Protein AF-0000000085106395 (afdb_homodimer)

Nearest PDB structures (foldseek):
  4n8p-assembly1_A-2  TM=2.531E-01  e=3.241E+00  Ornithorhynchus anatinus
  4n8p-assembly1_A-2  TM=2.527E-01  e=2.308E+00  Ornithorhynchus anatinus

Sequence (312 aa):
MILILIHVFHYTEAKMGPQYADQMTCQIGGTRRSLLNVELKLLTELDQIKVYIKISTRFKSTTLYRKFFDITFNGCRVISDMVQGTMVSNMFNAVVKSSNQPRKCPVKEGTIYYHNISIEDALPMFVPSAQLFIQVDFYARRQLYLNVSLRGEITEMILILIHVFHYTEAKMGPQYADQMTCQIGGTRRSLLNVELKLLTELDQIKVYIKISTRFKSTTLYRKFFDITFNGCRVISDMVQGTMVSNMFNAVVKSSNQPRKCPVKEGTIYYHNISIEDALPMFVPSAQLFIQVDFYARRQLYLNVSLRGEITE

Solvent-accessible surface area (backbone atoms only — not comparable to full-atom values): 15724 Å² total; per-residue (Å²): 120,58,47,47,52,44,55,47,53,81,44,64,46,67,48,57,41,76,77,39,38,44,82,70,45,63,43,71,40,69,89,87,45,31,20,36,33,38,36,31,34,34,66,42,66,42,42,70,30,35,35,38,40,37,36,22,38,23,71,46,92,86,48,70,71,36,83,71,45,72,50,73,48,58,41,39,51,47,46,52,48,62,53,82,80,40,60,66,32,47,21,46,48,43,42,48,70,47,33,70,66,72,65,44,67,59,38,70,57,38,77,38,40,30,42,66,21,39,48,62,60,28,38,51,65,44,63,36,56,17,38,34,38,38,38,38,40,33,23,38,74,85,34,79,40,37,38,37,39,37,35,26,31,27,37,108,124,58,47,46,52,44,58,46,54,81,43,64,47,67,49,57,40,76,76,39,37,45,80,71,44,64,44,73,39,70,88,88,44,30,18,38,33,37,36,30,33,34,66,42,66,41,42,71,30,36,36,39,40,37,36,23,38,23,74,46,92,85,46,71,71,36,84,71,44,71,50,73,48,58,40,39,50,45,47,52,49,63,54,82,79,39,62,66,31,45,19,47,48,41,42,48,69,46,35,70,66,72,65,45,66,60,38,70,55,40,76,38,41,29,42,66,21,39,47,59,60,29,38,50,66,43,63,38,55,17,40,34,39,38,39,38,39,34,23,38,75,86,35,80,41,36,38,37,38,36,34,27,32,28,36,106

Structure (mmCIF, N/CA/C/O backbone):
data_AF-0000000085106395-model_v1
#
loop_
_entity.id
_entity.type
_entity.pdbx_description
1 polymer GM21384
#
loop_
_atom_site.group_PDB
_atom_site.id
_atom_site.type_symbol
_atom_site.label_atom_id
_atom_site.label_alt_id
_atom_site.label_comp_id
_atom_site.label_asym_id
_atom_site.label_entity_id
_atom_site.label_seq_id
_atom_site.pdbx_PDB_ins_code
_atom_site.Cartn_x
_atom_site.Cartn_y
_atom_site.Cartn_z
_atom_site.occupancy
_atom_site.B_iso_or_equiv
_atom_site.auth_seq_id
_atom_site.auth_comp_id
_atom_site.auth_asym_id
_atom_site.auth_atom_id
_atom_site.pdbx_PDB_model_num
ATOM 1 N N . MET A 1 1 ? -1.927 0.297 15.438 1 25.44 1 MET A N 1
ATOM 2 C CA . MET A 1 1 ? -3.164 0.08 14.688 1 25.44 1 MET A CA 1
ATOM 3 C C . MET A 1 1 ? -2.869 -0.254 13.234 1 25.44 1 MET A C 1
ATOM 5 O O . MET A 1 1 ? -2.02 0.382 12.602 1 25.44 1 MET A O 1
ATOM 9 N N . ILE A 1 2 ? -3.227 -1.488 12.805 1 29.28 2 ILE A N 1
ATOM 10 C CA . ILE A 1 2 ? -3.053 -2.393 11.672 1 29.28 2 ILE A CA 1
ATOM 11 C C . ILE A 1 2 ? -3.844 -1.875 10.469 1 29.28 2 ILE A C 1
ATOM 13 O O . ILE A 1 2 ? -5.027 -1.552 10.594 1 29.28 2 ILE A O 1
ATOM 17 N N . LEU A 1 3 ? -3.363 -0.969 9.75 1 33.31 3 LEU A N 1
ATOM 18 C CA . LEU A 1 3 ? -4.078 -0.684 8.516 1 33.31 3 LEU A CA 1
ATOM 19 C C . LEU A 1 3 ? -4.492 -1.976 7.816 1 33.31 3 LEU A C 1
ATOM 21 O O . LEU A 1 3 ? -3.646 -2.816 7.504 1 33.31 3 LEU A O 1
ATOM 25 N N . ILE A 1 4 ? -5.809 -2.258 8.203 1 34.53 4 ILE A N 1
ATOM 26 C CA . ILE A 1 4 ? -6.383 -3.463 7.617 1 34.53 4 ILE A CA 1
ATOM 27 C C . ILE A 1 4 ? -6.742 -3.205 6.156 1 34.53 4 ILE A C 1
ATOM 29 O O . ILE A 1 4 ? -7.609 -2.381 5.863 1 34.53 4 ILE A O 1
ATOM 33 N N . LEU A 1 5 ? -5.844 -3.1 5.352 1 41.06 5 LEU A N 1
ATOM 34 C CA . LEU A 1 5 ? -6.195 -3.104 3.936 1 41.06 5 LEU A CA 1
ATOM 35 C C . LEU A 1 5 ? -6.902 -4.402 3.555 1 41.06 5 LEU A C 1
ATOM 37 O O . LEU A 1 5 ? -6.363 -5.492 3.762 1 41.06 5 LEU A O 1
ATOM 41 N N . ILE A 1 6 ? -8.328 -4.137 3.629 1 44.16 6 ILE A N 1
ATOM 42 C CA . ILE A 1 6 ? -9.078 -5.293 3.148 1 44.16 6 ILE A CA 1
ATOM 43 C C . ILE A 1 6 ? -8.922 -5.414 1.635 1 44.16 6 ILE A C 1
ATOM 45 O O . ILE A 1 6 ? -9.211 -4.469 0.897 1 44.16 6 ILE A O 1
ATOM 49 N N . HIS A 1 7 ? -8.125 -6.277 1.259 1 53.88 7 HIS A N 1
ATOM 50 C CA . HIS A 1 7 ? -8.039 -6.617 -0.156 1 53.88 7 HIS A CA 1
ATOM 51 C C . HIS A 1 7 ? -9.117 -7.625 -0.548 1 53.88 7 HIS A C 1
ATOM 53 O O . HIS A 1 7 ? -9.258 -8.672 0.094 1 53.88 7 HIS A O 1
ATOM 59 N N . VAL A 1 8 ? -10.156 -7.027 -1.282 1 59.38 8 VAL A N 1
ATOM 60 C CA . VAL A 1 8 ? -11.078 -8.008 -1.854 1 59.38 8 VAL A CA 1
ATOM 61 C C . VAL A 1 8 ? -10.766 -8.203 -3.336 1 59.38 8 VAL A C 1
ATOM 63 O O . VAL A 1 8 ? -10.758 -7.238 -4.109 1 59.38 8 VAL A O 1
ATOM 66 N N . PHE A 1 9 ? -10.406 -9.414 -3.609 1 71 9 PHE A N 1
ATOM 67 C CA . PHE A 1 9 ? -10.203 -9.766 -5.008 1 71 9 PHE A CA 1
ATOM 68 C C . PHE A 1 9 ? -11.469 -10.391 -5.598 1 71 9 PHE A C 1
ATOM 70 O O . PHE A 1 9 ? -12.078 -11.266 -4.984 1 71 9 PHE A O 1
ATOM 77 N N . HIS A 1 10 ? -11.906 -9.828 -6.746 1 69.31 10 HIS A N 1
ATOM 78 C CA . HIS A 1 10 ? -13.172 -10.289 -7.32 1 69.31 10 HIS A CA 1
ATOM 79 C C . HIS A 1 10 ? -12.945 -11 -8.648 1 69.31 10 HIS A C 1
ATOM 81 O O . HIS A 1 10 ? -13.859 -11.633 -9.18 1 69.31 10 HIS A O 1
ATOM 87 N N . TYR A 1 11 ? -11.812 -10.898 -9.242 1 71.75 11 TYR A N 1
ATOM 88 C CA . TYR A 1 11 ? -11.562 -11.5 -10.547 1 71.75 11 TYR A CA 1
ATOM 89 C C . TYR A 1 11 ? -10.211 -12.211 -10.57 1 71.75 11 TYR A C 1
ATOM 91 O O . TYR A 1 11 ? -9.227 -11.703 -10.016 1 71.75 11 TYR A O 1
ATOM 99 N N . THR A 1 12 ? -10.367 -13.375 -11.086 1 82.94 12 THR A N 1
ATOM 100 C CA . THR A 1 12 ? -9.133 -14.109 -11.336 1 82.94 12 THR A CA 1
ATOM 101 C C . THR A 1 12 ? -9.18 -14.781 -12.703 1 82.94 12 THR A C 1
ATOM 103 O O . THR A 1 12 ? -10.234 -15.227 -13.156 1 82.94 12 THR A O 1
ATOM 106 N N . GLU A 1 13 ? -8.102 -14.688 -13.305 1 87.38 13 GLU A N 1
ATOM 107 C CA . GLU A 1 13 ? -7.891 -15.445 -14.539 1 87.38 13 GLU A CA 1
ATOM 108 C C . GLU A 1 13 ? -6.539 -16.141 -14.531 1 87.38 13 GLU A C 1
ATOM 110 O O . GLU A 1 13 ? -5.512 -15.523 -14.242 1 87.38 13 GLU A O 1
ATOM 115 N N . ALA A 1 14 ? -6.652 -17.406 -14.734 1 90.19 14 ALA A N 1
ATOM 116 C CA . ALA A 1 14 ? -5.445 -18.219 -14.859 1 90.19 14 ALA A CA 1
ATOM 117 C C . ALA A 1 14 ? -5.391 -18.906 -16.219 1 90.19 14 ALA A C 1
ATOM 119 O O . ALA A 1 14 ? -6.359 -19.547 -16.641 1 90.19 14 ALA A O 1
ATOM 120 N N . LYS A 1 15 ? -4.285 -18.703 -16.906 1 91.56 15 LYS A N 1
ATOM 121 C CA . LYS A 1 15 ? -4.109 -19.312 -18.219 1 91.56 15 LYS A CA 1
ATOM 122 C C . LYS A 1 15 ? -2.789 -20.078 -18.297 1 91.56 15 LYS A C 1
ATOM 124 O O . LYS A 1 15 ? -1.726 -19.516 -18.047 1 91.56 15 LYS A O 1
ATOM 129 N N . MET A 1 16 ? -2.918 -21.297 -18.562 1 92.56 16 MET A N 1
ATOM 130 C CA . MET A 1 16 ? -1.736 -22.125 -18.797 1 92.56 16 MET A CA 1
ATOM 131 C C . MET A 1 16 ? -1.726 -22.672 -20.219 1 92.56 16 MET A C 1
ATOM 133 O O . MET A 1 16 ? -2.779 -22.969 -20.781 1 92.56 16 MET A O 1
ATOM 137 N N . GLY A 1 17 ? -0.508 -22.719 -20.844 1 90.75 17 GLY A N 1
ATOM 138 C CA . GLY A 1 17 ? -0.398 -23.328 -22.172 1 90.75 17 GLY A CA 1
ATOM 139 C C . GLY A 1 17 ? -0.913 -24.75 -22.203 1 90.75 17 GLY A C 1
ATOM 140 O O . GLY A 1 17 ? -0.674 -25.531 -21.281 1 90.75 17 GLY A O 1
ATOM 141 N N . PRO A 1 18 ? -1.677 -25.078 -23.297 1 91.38 18 PRO A N 1
ATOM 142 C CA . PRO A 1 18 ? -2.262 -26.406 -23.375 1 91.38 18 PRO A CA 1
ATOM 143 C C . PRO A 1 18 ? -1.207 -27.516 -23.344 1 91.38 18 PRO A C 1
ATOM 145 O O . PRO A 1 18 ? -1.517 -28.656 -23 1 91.38 18 PRO A O 1
ATOM 148 N N . GLN A 1 19 ? -0.019 -27.156 -23.656 1 93.56 19 GLN A N 1
ATOM 149 C CA . GLN A 1 19 ? 1.047 -28.156 -23.641 1 93.56 19 GLN A CA 1
ATOM 150 C C . GLN A 1 19 ? 1.528 -28.406 -22.219 1 93.56 19 GLN A C 1
ATOM 152 O O . GLN A 1 19 ? 2.221 -29.406 -21.953 1 93.56 19 GLN A O 1
ATOM 157 N N . TYR A 1 20 ? 1.128 -27.531 -21.344 1 94.06 20 TYR A N 1
ATOM 158 C CA . TYR A 1 20 ? 1.651 -27.641 -19.984 1 94.06 20 TYR A CA 1
ATOM 159 C C . TYR A 1 20 ? 0.608 -28.234 -19.047 1 94.06 20 TYR A C 1
ATOM 161 O O . TYR A 1 20 ? 0.953 -28.875 -18.047 1 94.06 20 TYR A O 1
ATOM 169 N N . ALA A 1 21 ? -0.586 -27.938 -19.266 1 93.44 21 ALA A N 1
ATOM 170 C CA . ALA A 1 21 ? -1.569 -28.375 -18.281 1 93.44 21 ALA A CA 1
ATOM 171 C C . ALA A 1 21 ? -2.904 -28.703 -18.938 1 93.44 21 ALA A C 1
ATOM 173 O O . ALA A 1 21 ? -3.227 -28.156 -20 1 93.44 21 ALA A O 1
ATOM 174 N N . ASP A 1 22 ? -3.629 -29.609 -18.297 1 91.88 22 ASP A N 1
ATOM 175 C CA . ASP A 1 22 ? -5.008 -29.953 -18.641 1 91.88 22 ASP A CA 1
ATOM 176 C C . ASP A 1 22 ? -5.918 -29.812 -17.422 1 91.88 22 ASP A C 1
ATOM 178 O O . ASP A 1 22 ? -5.445 -29.812 -16.281 1 91.88 22 ASP A O 1
ATOM 182 N N . GLN A 1 23 ? -7.328 -29.453 -17.641 1 91.69 23 GLN A N 1
ATOM 183 C CA . GLN A 1 23 ? -8.367 -29.422 -16.625 1 91.69 23 GLN A CA 1
ATOM 184 C C . GLN A 1 23 ? -8.07 -28.375 -15.555 1 91.69 23 GLN A C 1
ATOM 186 O O . GLN A 1 23 ? -8.188 -28.641 -14.359 1 91.69 23 GLN A O 1
ATOM 191 N N . MET A 1 24 ? -7.504 -27.281 -16.016 1 92.19 24 MET A N 1
ATOM 192 C CA . MET A 1 24 ? -7.156 -26.25 -15.039 1 92.19 24 MET A CA 1
ATOM 193 C C . MET A 1 24 ? -8.398 -25.5 -14.562 1 92.19 24 MET A C 1
ATOM 195 O O . MET A 1 24 ? -9.227 -25.094 -15.375 1 92.19 24 MET A O 1
ATOM 199 N N . THR A 1 25 ? -8.555 -25.453 -13.281 1 92.25 25 THR A N 1
ATOM 200 C CA . THR A 1 25 ? -9.57 -24.609 -12.656 1 92.25 25 THR A CA 1
ATOM 201 C C . THR A 1 25 ? -8.93 -23.547 -11.758 1 92.25 25 THR A C 1
ATOM 203 O O . THR A 1 25 ? -7.949 -23.828 -11.07 1 92.25 25 THR A O 1
ATOM 206 N N . CYS A 1 26 ? -9.328 -22.359 -11.883 1 90.62 26 CYS A N 1
ATOM 207 C CA . CYS A 1 26 ? -8.883 -21.219 -11.086 1 90.62 26 CYS A CA 1
ATOM 208 C C . CYS A 1 26 ? -10.062 -20.375 -10.617 1 90.62 26 CYS A C 1
ATOM 210 O O . CYS A 1 26 ? -10.758 -19.766 -11.43 1 90.62 26 CYS A O 1
ATOM 212 N N . GLN A 1 27 ? -10.227 -20.406 -9.297 1 87.38 27 GLN A N 1
ATOM 213 C CA . GLN A 1 27 ? -11.406 -19.734 -8.766 1 87.38 27 GLN A CA 1
ATOM 214 C C . GLN A 1 27 ? -11.078 -18.953 -7.496 1 87.38 27 GLN A C 1
ATOM 216 O O . GLN A 1 27 ? -10.234 -19.391 -6.699 1 87.38 27 GLN A O 1
ATOM 221 N N . ILE A 1 28 ? -11.664 -17.859 -7.438 1 82.75 28 ILE A N 1
ATOM 222 C CA . ILE A 1 28 ? -11.562 -17.078 -6.203 1 82.75 28 ILE A CA 1
ATOM 223 C C . ILE A 1 28 ? -12.844 -17.25 -5.387 1 82.75 28 ILE A C 1
ATOM 225 O O . ILE A 1 28 ? -13.953 -17.203 -5.93 1 82.75 28 ILE A O 1
ATOM 229 N N . GLY A 1 29 ? -12.555 -17.641 -4.227 1 74.38 29 GLY A N 1
ATOM 230 C CA . GLY A 1 29 ? -13.672 -17.75 -3.305 1 74.38 29 GLY A CA 1
ATOM 231 C C . GLY A 1 29 ? -13.422 -17.078 -1.971 1 74.38 29 GLY A C 1
ATOM 232 O O . GLY A 1 29 ? -12.492 -16.281 -1.84 1 74.38 29 GLY A O 1
ATOM 233 N N . GLY A 1 30 ? -14.344 -17.203 -1.14 1 68.62 30 GLY A N 1
ATOM 234 C CA . GLY A 1 30 ? -14.234 -16.703 0.219 1 68.62 30 GLY A CA 1
ATOM 235 C C . GLY A 1 30 ? -15.188 -15.547 0.507 1 68.62 30 GLY A C 1
ATOM 236 O O . GLY A 1 30 ? -15.664 -14.883 -0.415 1 68.62 30 GLY A O 1
ATOM 237 N N . THR A 1 31 ? -15.562 -15.367 1.722 1 59.16 31 THR A N 1
ATOM 238 C CA . THR A 1 31 ? -16.516 -14.352 2.131 1 59.16 31 THR A CA 1
ATOM 239 C C . THR A 1 31 ? -15.812 -13.156 2.758 1 59.16 31 THR A C 1
ATOM 241 O O . THR A 1 31 ? -16.125 -12.008 2.451 1 59.16 31 THR A O 1
ATOM 244 N N . ARG A 1 32 ? -14.891 -13.461 3.547 1 54.19 32 ARG A N 1
ATOM 245 C CA . ARG A 1 32 ? -14.211 -12.398 4.277 1 54.19 32 ARG A CA 1
ATOM 246 C C . ARG A 1 32 ? -12.836 -12.117 3.686 1 54.19 32 ARG A C 1
ATOM 248 O O . ARG A 1 32 ? -12.352 -10.984 3.732 1 54.19 32 ARG A O 1
ATOM 255 N N . ARG A 1 33 ? -12.359 -13.281 3.186 1 62.97 33 ARG A N 1
ATOM 256 C CA . ARG A 1 33 ? -11.047 -13.203 2.541 1 62.97 33 ARG A CA 1
ATOM 257 C C . ARG A 1 33 ? -11.094 -13.789 1.134 1 62.97 33 ARG A C 1
ATOM 259 O O . ARG A 1 33 ? -11.875 -14.703 0.864 1 62.97 33 ARG A O 1
ATOM 266 N N . SER A 1 34 ? -10.328 -13.148 0.303 1 71.75 34 SER A N 1
ATOM 267 C CA . SER A 1 34 ? -10.227 -13.719 -1.037 1 71.75 34 SER A CA 1
ATOM 268 C C . SER A 1 34 ? -9.336 -14.953 -1.049 1 71.75 34 SER A C 1
ATOM 270 O O . SER A 1 34 ? -8.148 -14.859 -0.734 1 71.75 34 SER A O 1
ATOM 272 N N . LEU A 1 35 ? -9.984 -16.094 -1.312 1 82.88 35 LEU A N 1
ATOM 273 C CA . LEU A 1 35 ? -9.25 -17.359 -1.367 1 82.88 35 LEU A CA 1
ATOM 274 C C . LEU A 1 35 ? -9.148 -17.859 -2.801 1 82.88 35 LEU A C 1
ATOM 276 O O . LEU A 1 35 ? -10.164 -18 -3.486 1 82.88 35 LEU A O 1
ATOM 280 N N . LEU A 1 36 ? -7.941 -18.062 -3.189 1 84.44 36 LEU A N 1
ATOM 281 C CA . LEU A 1 36 ? -7.707 -18.594 -4.527 1 84.44 36 LEU A CA 1
ATOM 282 C C . LEU A 1 36 ? -7.562 -20.109 -4.488 1 84.44 36 LEU A C 1
ATOM 284 O O . LEU A 1 36 ? -6.863 -20.656 -3.627 1 84.44 36 LEU A O 1
ATOM 288 N N . ASN A 1 37 ? -8.359 -20.734 -5.309 1 88.88 37 ASN A N 1
ATOM 289 C CA . ASN A 1 37 ? -8.258 -22.172 -5.52 1 88.88 37 ASN A CA 1
ATOM 290 C C . ASN A 1 37 ? -7.824 -22.5 -6.945 1 88.88 37 ASN A C 1
ATOM 292 O O . ASN A 1 37 ? -8.398 -22 -7.906 1 88.88 37 ASN A O 1
ATOM 296 N N . VAL A 1 38 ? -6.816 -23.312 -7.051 1 90.75 38 VAL A N 1
ATOM 297 C CA . VAL A 1 38 ? -6.305 -23.719 -8.359 1 90.75 38 VAL A CA 1
ATOM 298 C C . VAL A 1 38 ? -6.102 -25.219 -8.391 1 90.75 38 VAL A C 1
ATOM 300 O O . VAL A 1 38 ? -5.574 -25.812 -7.445 1 90.75 38 VAL A O 1
ATOM 303 N N . GLU A 1 39 ? -6.656 -25.859 -9.406 1 94.06 39 GLU A N 1
ATOM 304 C CA . GLU A 1 39 ? -6.402 -27.266 -9.68 1 94.06 39 GLU A CA 1
ATOM 305 C C . GLU A 1 39 ? -6.062 -27.484 -11.156 1 94.06 39 GLU A C 1
ATOM 307 O O . GLU A 1 39 ? -6.656 -26.859 -12.031 1 94.06 39 GLU A O 1
ATOM 312 N N . LEU A 1 40 ? -5.082 -28.359 -11.328 1 94.06 40 LEU A N 1
ATOM 313 C CA . LEU A 1 40 ? -4.719 -28.672 -12.703 1 94.06 40 LEU A CA 1
ATOM 314 C C . LEU A 1 40 ? -3.994 -30 -12.797 1 94.06 40 LEU A C 1
ATOM 316 O O . LEU A 1 40 ? -3.535 -30.531 -11.781 1 94.06 40 LEU A O 1
ATOM 320 N N . LYS A 1 41 ? -4.023 -30.594 -13.953 1 96.12 41 LYS A N 1
ATOM 321 C CA . LYS A 1 41 ? -3.16 -31.719 -14.297 1 96.12 41 LYS A CA 1
ATOM 322 C C . LYS A 1 41 ? -1.954 -31.266 -15.109 1 96.12 41 LYS A C 1
ATOM 324 O O . LYS A 1 41 ? -2.098 -30.844 -16.266 1 96.12 41 LYS A O 1
ATOM 329 N N . LEU A 1 42 ? -0.832 -31.328 -14.477 1 95.44 42 LEU A N 1
ATOM 330 C CA . LEU A 1 42 ? 0.396 -30.938 -15.164 1 95.44 42 LEU A CA 1
ATOM 331 C C . LEU A 1 42 ? 0.812 -32 -16.172 1 95.44 42 LEU A C 1
ATOM 333 O O . LEU A 1 42 ? 0.966 -33.188 -15.812 1 95.44 42 LEU A O 1
ATOM 337 N N . LEU A 1 43 ? 1.052 -31.578 -17.391 1 96.38 43 LEU A N 1
ATOM 338 C CA . LEU A 1 43 ? 1.311 -32.531 -18.469 1 96.38 43 LEU A CA 1
ATOM 339 C C . LEU A 1 43 ? 2.807 -32.656 -18.75 1 96.38 43 LEU A C 1
ATOM 341 O O . LEU A 1 43 ? 3.254 -33.594 -19.375 1 96.38 43 LEU A O 1
ATOM 345 N N . THR A 1 44 ? 3.541 -31.625 -18.344 1 95.19 44 THR A N 1
ATOM 346 C CA . THR A 1 44 ? 4.98 -31.609 -18.594 1 95.19 44 THR A CA 1
ATOM 347 C C . THR A 1 44 ? 5.734 -31.172 -17.344 1 95.19 44 THR A C 1
ATOM 349 O O . THR A 1 44 ? 5.266 -30.312 -16.594 1 95.19 44 THR A O 1
ATOM 352 N N . GLU A 1 45 ? 6.863 -31.781 -17.188 1 95 45 GLU A N 1
ATOM 353 C CA . GLU A 1 45 ? 7.727 -31.375 -16.078 1 95 45 GLU A CA 1
ATOM 354 C C . GLU A 1 45 ? 8.188 -29.938 -16.234 1 95 45 GLU A C 1
ATOM 356 O O . GLU A 1 45 ? 8.484 -29.484 -17.344 1 95 45 GLU A O 1
ATOM 361 N N . LEU A 1 46 ? 8.172 -29.266 -15.094 1 94.5 46 LEU A N 1
ATOM 362 C CA . LEU A 1 46 ? 8.609 -27.875 -15.109 1 94.5 46 LEU A CA 1
ATOM 363 C C . LEU A 1 46 ? 9.953 -27.719 -14.414 1 94.5 46 LEU A C 1
ATOM 365 O O . LEU A 1 46 ? 10.117 -28.125 -13.266 1 94.5 46 LEU A O 1
ATOM 369 N N . ASP A 1 47 ? 10.953 -27.188 -15.102 1 94.25 47 ASP A N 1
ATOM 370 C CA . ASP A 1 47 ? 12.258 -26.844 -14.531 1 94.25 47 ASP A CA 1
ATOM 371 C C . ASP A 1 47 ? 12.68 -25.438 -14.945 1 94.25 47 ASP A C 1
ATOM 373 O O . ASP A 1 47 ? 12 -24.797 -15.742 1 94.25 47 ASP A O 1
ATOM 377 N N . GLN A 1 48 ? 13.711 -24.938 -14.234 1 94.06 48 GLN A N 1
ATOM 378 C CA . GLN A 1 48 ? 14.195 -23.578 -14.492 1 94.06 48 GLN A CA 1
ATOM 379 C C . GLN A 1 48 ? 13.055 -22.578 -14.445 1 94.06 48 GLN A C 1
ATOM 381 O O . GLN A 1 48 ? 12.867 -21.781 -15.375 1 94.06 48 GLN A O 1
ATOM 386 N N . ILE A 1 49 ? 12.383 -22.656 -13.391 1 93.12 49 ILE A N 1
ATOM 387 C CA . ILE A 1 49 ? 11.195 -21.828 -13.227 1 93.12 49 ILE A CA 1
ATOM 388 C C . ILE A 1 49 ? 11.602 -20.406 -12.836 1 93.12 49 ILE A C 1
ATOM 390 O O . ILE A 1 49 ? 12.422 -20.219 -11.945 1 93.12 49 ILE A O 1
ATOM 394 N N . LYS A 1 50 ? 11.109 -19.469 -13.516 1 92.31 50 LYS A N 1
ATOM 395 C CA . LYS A 1 50 ? 11.227 -18.047 -13.195 1 92.31 50 LYS A CA 1
ATOM 396 C C . LYS A 1 50 ? 9.852 -17.422 -13 1 92.31 50 LYS A C 1
ATOM 398 O O . LYS A 1 50 ? 8.914 -17.703 -13.75 1 92.31 50 LYS A O 1
ATOM 403 N N . VAL A 1 51 ? 9.734 -16.578 -11.969 1 88.5 51 VAL A N 1
ATOM 404 C CA . VAL A 1 51 ? 8.453 -15.969 -11.648 1 88.5 51 VAL A CA 1
ATOM 405 C C . VAL A 1 51 ? 8.578 -14.453 -11.711 1 88.5 51 VAL A C 1
ATOM 407 O O . VAL A 1 51 ? 9.516 -13.875 -11.156 1 88.5 51 VAL A O 1
ATOM 410 N N . TYR A 1 52 ? 7.691 -13.875 -12.414 1 87.31 52 TYR A N 1
ATOM 411 C CA . TYR A 1 52 ? 7.574 -12.422 -12.477 1 87.31 52 TYR A CA 1
ATOM 412 C C . TYR A 1 52 ? 6.242 -11.953 -11.906 1 87.31 52 TYR A C 1
ATOM 414 O O . TYR A 1 52 ? 5.18 -12.406 -12.344 1 87.31 52 TYR A O 1
ATOM 422 N N . ILE A 1 53 ? 6.312 -11.109 -10.867 1 81.5 53 ILE A N 1
ATOM 423 C CA . ILE A 1 53 ? 5.105 -10.547 -10.266 1 81.5 53 ILE A CA 1
ATOM 424 C C . ILE A 1 53 ? 5.062 -9.047 -10.516 1 81.5 53 ILE A C 1
ATOM 426 O O . ILE A 1 53 ? 6.055 -8.344 -10.297 1 81.5 53 ILE A O 1
ATOM 430 N N . LYS A 1 54 ? 3.982 -8.625 -11.047 1 80.56 54 LYS A N 1
ATOM 431 C CA . LYS A 1 54 ? 3.742 -7.195 -11.234 1 80.56 54 LYS A CA 1
ATOM 432 C C . LYS A 1 54 ? 2.465 -6.758 -10.516 1 80.56 54 LYS A C 1
ATOM 434 O O . LYS A 1 54 ? 1.399 -7.34 -10.727 1 80.56 54 LYS A O 1
ATOM 439 N N . ILE A 1 55 ? 2.529 -5.859 -9.664 1 72.81 55 ILE A N 1
ATOM 440 C CA . ILE A 1 55 ? 1.384 -5.277 -8.969 1 72.81 55 ILE A CA 1
ATOM 441 C C . ILE A 1 55 ? 1.158 -3.85 -9.461 1 72.81 55 ILE A C 1
ATOM 443 O O . ILE A 1 55 ? 2.072 -3.021 -9.43 1 72.81 55 ILE A O 1
ATOM 447 N N . SER A 1 56 ? -0.004 -3.65 -9.977 1 72.19 56 SER A N 1
ATOM 448 C CA . SER A 1 56 ? -0.386 -2.332 -10.469 1 72.19 56 SER A CA 1
ATOM 449 C C . SER A 1 56 ? -1.612 -1.8 -9.734 1 72.19 56 SER A C 1
ATOM 451 O O . SER A 1 56 ? -2.414 -2.576 -9.211 1 72.19 56 SER A O 1
ATOM 453 N N . THR A 1 57 ? -1.633 -0.498 -9.609 1 66.12 57 THR A N 1
ATOM 454 C CA . THR A 1 57 ? -2.754 0.133 -8.922 1 66.12 57 THR A CA 1
ATOM 455 C C . THR A 1 57 ? -3.324 1.278 -9.75 1 66.12 57 THR A C 1
ATOM 457 O O . THR A 1 57 ? -2.654 1.793 -10.648 1 66.12 57 THR A O 1
ATOM 460 N N . ARG A 1 58 ? -4.598 1.379 -9.57 1 66.31 58 ARG A N 1
ATOM 461 C CA . ARG A 1 58 ? -5.238 2.584 -10.086 1 66.31 58 ARG A CA 1
ATOM 462 C C . ARG A 1 58 ? -6.227 3.154 -9.078 1 66.31 58 ARG A C 1
ATOM 464 O O . ARG A 1 58 ? -6.898 2.402 -8.367 1 66.31 58 ARG A O 1
ATOM 471 N N . PHE A 1 59 ? -6.234 4.438 -8.992 1 56.97 59 PHE A N 1
ATOM 472 C CA . PHE A 1 59 ? -7.082 5.09 -8 1 56.97 59 PHE A CA 1
ATOM 473 C C . PHE A 1 59 ? -8.438 5.445 -8.594 1 56.97 59 PHE A C 1
ATOM 475 O O . PHE A 1 59 ? -9.438 5.531 -7.875 1 56.97 59 PHE A O 1
ATOM 482 N N . LYS A 1 60 ? -8.398 5.824 -9.805 1 58.84 60 LYS A N 1
ATOM 483 C CA . LYS A 1 60 ? -9.648 6.059 -10.531 1 58.84 60 LYS A CA 1
ATOM 484 C C . LYS A 1 60 ? -9.859 5.004 -11.609 1 58.84 60 LYS A C 1
ATOM 486 O O . LYS A 1 60 ? -8.906 4.562 -12.25 1 58.84 60 LYS A O 1
ATOM 491 N N . SER A 1 61 ? -11.148 4.555 -11.797 1 64.25 61 SER A N 1
ATOM 492 C CA . SER A 1 61 ? -11.461 3.52 -12.773 1 64.25 61 SER A CA 1
ATOM 493 C C . SER A 1 61 ? -11.133 3.977 -14.195 1 64.25 61 SER A C 1
ATOM 495 O O . SER A 1 61 ? -10.891 3.15 -15.078 1 64.25 61 SER A O 1
ATOM 497 N N . THR A 1 62 ? -10.984 5.234 -14.289 1 67.06 62 THR A N 1
ATOM 498 C CA . THR A 1 62 ? -10.766 5.77 -15.625 1 67.06 62 THR A CA 1
ATOM 499 C C . THR A 1 62 ? -9.281 5.867 -15.938 1 67.06 62 THR A C 1
ATOM 501 O O . THR A 1 62 ? -8.891 6.156 -17.078 1 67.06 62 THR A O 1
ATOM 504 N N . THR A 1 63 ? -8.602 5.672 -14.945 1 67.5 63 THR A N 1
ATOM 505 C CA . THR A 1 63 ? -7.164 5.793 -15.164 1 67.5 63 THR A CA 1
ATOM 506 C C . THR A 1 63 ? -6.539 4.422 -15.422 1 67.5 63 THR A C 1
ATOM 508 O O . THR A 1 63 ? -7.156 3.393 -15.148 1 67.5 63 THR A O 1
ATOM 511 N N . LEU A 1 64 ? -5.406 4.441 -16.109 1 71.88 64 LEU A N 1
ATOM 512 C CA . LEU A 1 64 ? -4.672 3.205 -16.359 1 71.88 64 LEU A CA 1
ATOM 513 C C . LEU A 1 64 ? -3.99 2.707 -15.094 1 71.88 64 LEU A C 1
ATOM 515 O O . LEU A 1 64 ? -3.656 3.5 -14.211 1 71.88 64 LEU A O 1
ATOM 519 N N . TYR A 1 65 ? -3.98 1.402 -15.078 1 72.25 65 TYR A N 1
ATOM 520 C CA . TYR A 1 65 ? -3.18 0.832 -14 1 72.25 65 TYR A CA 1
ATOM 521 C C . TYR A 1 65 ? -1.728 1.283 -14.102 1 72.25 65 TYR A C 1
ATOM 523 O O . TYR A 1 65 ? -1.165 1.344 -15.203 1 72.25 65 TYR A O 1
ATOM 531 N N . ARG A 1 66 ? -1.218 1.682 -13.031 1 66.94 66 ARG A N 1
ATOM 532 C CA . ARG A 1 66 ? 0.2 2.02 -12.953 1 66.94 66 ARG A CA 1
ATOM 533 C C . ARG A 1 66 ? 0.959 0.996 -12.109 1 66.94 66 ARG A C 1
ATOM 535 O O . ARG A 1 66 ? 0.473 0.559 -11.07 1 66.94 66 ARG A O 1
ATOM 542 N N . LYS A 1 67 ? 2.09 0.687 -12.727 1 69.44 67 LYS A N 1
ATOM 543 C CA . LYS A 1 67 ? 2.922 -0.269 -12 1 69.44 67 LYS A CA 1
ATOM 544 C C . LYS A 1 67 ? 3.326 0.281 -10.633 1 69.44 67 LYS A C 1
ATOM 546 O O . LYS A 1 67 ? 3.826 1.403 -10.531 1 69.44 67 LYS A O 1
ATOM 551 N N . PHE A 1 68 ? 3.059 -0.521 -9.75 1 61 68 PHE A N 1
ATOM 552 C CA . PHE A 1 68 ? 3.412 -0.176 -8.383 1 61 68 PHE A CA 1
ATOM 553 C C . PHE A 1 68 ? 4.68 -0.905 -7.949 1 61 68 PHE A C 1
ATOM 555 O O . PHE A 1 68 ? 5.559 -0.313 -7.32 1 61 68 PHE A O 1
ATOM 562 N N . PHE A 1 69 ? 4.637 -2.178 -8.336 1 62.62 69 PHE A N 1
ATOM 563 C CA . PHE A 1 69 ? 5.723 -3.049 -7.898 1 62.62 69 PHE A CA 1
ATOM 564 C C . PHE A 1 69 ? 5.891 -4.223 -8.852 1 62.62 69 PHE A C 1
ATOM 566 O O . PHE A 1 69 ? 4.91 -4.715 -9.414 1 62.62 69 PHE A O 1
ATOM 573 N N . ASP A 1 70 ? 7.242 -4.535 -9.016 1 68 70 ASP A N 1
ATOM 574 C CA . ASP A 1 70 ? 7.457 -5.805 -9.711 1 68 70 ASP A CA 1
ATOM 575 C C . ASP A 1 70 ? 8.688 -6.527 -9.164 1 68 70 ASP A C 1
ATOM 577 O O . ASP A 1 70 ? 9.57 -5.902 -8.578 1 68 70 ASP A O 1
ATOM 581 N N . ILE A 1 71 ? 8.688 -7.711 -9.203 1 71.62 71 ILE A N 1
ATOM 582 C CA . ILE A 1 71 ? 9.805 -8.531 -8.734 1 71.62 71 ILE A CA 1
ATOM 583 C C . ILE A 1 71 ? 9.93 -9.773 -9.609 1 71.62 71 ILE A C 1
ATOM 585 O O . ILE A 1 71 ? 8.93 -10.305 -10.094 1 71.62 71 ILE A O 1
ATOM 589 N N . THR A 1 72 ? 11.172 -10.086 -9.859 1 81 72 THR A N 1
ATOM 590 C CA . THR A 1 72 ? 11.492 -11.359 -10.508 1 81 72 THR A CA 1
ATOM 591 C C . THR A 1 72 ? 12.352 -12.234 -9.602 1 81 72 THR A C 1
ATOM 593 O O . THR A 1 72 ? 13.281 -11.742 -8.961 1 81 72 THR A O 1
ATOM 596 N N . PHE A 1 73 ? 11.938 -13.469 -9.508 1 81.19 73 PHE A N 1
ATOM 597 C CA . PHE A 1 73 ? 12.758 -14.336 -8.672 1 81.19 73 PHE A CA 1
ATOM 598 C C . PHE A 1 73 ? 12.82 -15.742 -9.25 1 81.19 73 PHE A C 1
ATOM 600 O O . PHE A 1 73 ? 12.031 -16.094 -10.125 1 81.19 73 PHE A O 1
ATOM 607 N N . ASN A 1 74 ? 13.875 -16.469 -8.836 1 87.25 74 ASN A N 1
ATOM 608 C CA . ASN A 1 74 ? 14.055 -17.875 -9.203 1 87.25 74 ASN A CA 1
ATOM 609 C C . ASN A 1 74 ? 13.086 -18.781 -8.453 1 87.25 74 ASN A C 1
ATOM 611 O O . ASN A 1 74 ? 13.258 -19.031 -7.262 1 87.25 74 ASN A O 1
ATOM 615 N N . GLY A 1 75 ? 12.141 -19.25 -9.227 1 87.19 75 GLY A N 1
ATOM 616 C CA . GLY A 1 75 ? 11.117 -20.078 -8.602 1 87.19 75 GLY A CA 1
ATOM 617 C C . GLY A 1 75 ? 11.656 -21.391 -8.055 1 87.19 75 GLY A C 1
ATOM 618 O O . GLY A 1 75 ? 11.242 -21.828 -6.984 1 87.19 75 GLY A O 1
ATOM 619 N N . CYS A 1 76 ? 12.562 -22 -8.758 1 89.69 76 CYS A N 1
ATOM 620 C CA . CYS A 1 76 ? 13.102 -23.297 -8.32 1 89.69 76 CYS A CA 1
ATOM 621 C C . CYS A 1 76 ? 13.906 -23.141 -7.039 1 89.69 76 CYS A C 1
ATOM 623 O O . CYS A 1 76 ? 13.883 -24.016 -6.176 1 89.69 76 CYS A O 1
ATOM 625 N N . ARG A 1 77 ? 14.547 -22.078 -6.914 1 84.69 77 ARG A N 1
ATOM 626 C CA . ARG A 1 77 ? 15.281 -21.828 -5.68 1 84.69 77 ARG A CA 1
ATOM 627 C C . ARG A 1 77 ? 14.328 -21.672 -4.496 1 84.69 77 ARG A C 1
ATOM 629 O O . ARG A 1 77 ? 14.578 -22.219 -3.418 1 84.69 77 ARG A O 1
ATOM 636 N N . VAL A 1 78 ? 13.305 -20.953 -4.801 1 80.75 78 VAL A N 1
ATOM 637 C CA . VAL A 1 78 ? 12.336 -20.703 -3.738 1 80.75 78 VAL A CA 1
ATOM 638 C C . VAL A 1 78 ? 11.664 -22.016 -3.34 1 80.75 78 VAL A C 1
ATOM 640 O O . VAL A 1 78 ? 11.461 -22.281 -2.154 1 80.75 78 VAL A O 1
ATOM 643 N N . ILE A 1 79 ? 11.375 -22.781 -4.324 1 83.56 79 ILE A N 1
ATOM 644 C CA . ILE A 1 79 ? 10.703 -24.062 -4.094 1 83.56 79 ILE A CA 1
ATOM 645 C C . ILE A 1 79 ? 11.609 -24.984 -3.287 1 83.56 79 ILE A C 1
ATOM 647 O O . ILE A 1 79 ? 11.156 -25.656 -2.357 1 83.56 79 ILE A O 1
ATOM 651 N N . SER A 1 80 ? 12.883 -24.938 -3.695 1 79.19 80 SER A N 1
ATOM 652 C CA . SER A 1 80 ? 13.805 -25.906 -3.111 1 79.19 80 SER A CA 1
ATOM 653 C C . SER A 1 80 ? 14.383 -25.391 -1.796 1 79.19 80 SER A C 1
ATOM 655 O O . SER A 1 80 ? 14.742 -26.172 -0.92 1 79.19 80 SER A O 1
ATOM 657 N N . ASP A 1 81 ? 14.789 -24.078 -1.884 1 69.44 81 ASP A N 1
ATOM 658 C CA . ASP A 1 81 ? 15.5 -23.547 -0.725 1 69.44 81 ASP A CA 1
ATOM 659 C C . ASP A 1 81 ? 14.617 -22.594 0.073 1 69.44 81 ASP A C 1
ATOM 661 O O . ASP A 1 81 ? 14.578 -21.391 -0.209 1 69.44 81 ASP A O 1
ATOM 665 N N . MET A 1 82 ? 13.734 -23.078 0.704 1 57.97 82 MET A N 1
ATOM 666 C CA . MET A 1 82 ? 12.867 -22.172 1.464 1 57.97 82 MET A CA 1
ATOM 667 C C . MET A 1 82 ? 13.664 -21.406 2.514 1 57.97 82 MET A C 1
ATOM 669 O O . MET A 1 82 ? 13.977 -21.953 3.576 1 57.97 82 MET A O 1
ATOM 673 N N . VAL A 1 83 ? 14.602 -20.609 1.883 1 54.31 83 VAL A N 1
ATOM 674 C CA . VAL A 1 83 ? 15.188 -19.812 2.959 1 54.31 83 VAL A CA 1
ATOM 675 C C . VAL A 1 83 ? 14.094 -19.016 3.664 1 54.31 83 VAL A C 1
ATOM 677 O O . VAL A 1 83 ? 13.414 -18.188 3.043 1 54.31 83 VAL A O 1
ATOM 680 N N . GLN A 1 84 ? 13.867 -19.391 4.879 1 58.19 84 GLN A N 1
ATOM 681 C CA . GLN A 1 84 ? 12.828 -18.812 5.727 1 58.19 84 GLN A CA 1
ATOM 682 C C . GLN A 1 84 ? 13.102 -17.328 5.996 1 58.19 84 GLN A C 1
ATOM 684 O O . GLN A 1 84 ? 14.258 -16.938 6.18 1 58.19 84 GLN A O 1
ATOM 689 N N . GLY A 1 85 ? 12.109 -16.562 5.641 1 55.47 85 GLY A N 1
ATOM 690 C CA . GLY A 1 85 ? 12.164 -15.211 6.176 1 55.47 85 GLY A CA 1
ATOM 691 C C . GLY A 1 85 ? 12.109 -14.141 5.105 1 55.47 85 GLY A C 1
ATOM 692 O O . GLY A 1 85 ? 11.945 -12.961 5.41 1 55.47 85 GLY A O 1
ATOM 693 N N . THR A 1 86 ? 12.43 -14.648 3.873 1 57.72 86 THR A N 1
ATOM 694 C CA . THR A 1 86 ? 12.32 -13.609 2.857 1 57.72 86 THR A CA 1
ATOM 695 C C . THR A 1 86 ? 10.859 -13.391 2.471 1 57.72 86 THR A C 1
ATOM 697 O O . THR A 1 86 ? 10 -14.227 2.764 1 57.72 86 THR A O 1
ATOM 700 N N . MET A 1 87 ? 10.641 -12.281 1.869 1 60.44 87 MET A N 1
ATOM 701 C CA . MET A 1 87 ? 9.297 -11.984 1.376 1 60.44 87 MET A CA 1
ATOM 702 C C . MET A 1 87 ? 8.82 -13.062 0.406 1 60.44 87 MET A C 1
ATOM 704 O O . MET A 1 87 ? 7.695 -13.547 0.516 1 60.44 87 MET A O 1
ATOM 708 N N . VAL A 1 88 ? 9.734 -13.43 -0.394 1 66.75 88 VAL A N 1
ATOM 709 C CA . VAL A 1 88 ? 9.383 -14.391 -1.434 1 66.75 88 VAL A CA 1
ATOM 710 C C . VAL A 1 88 ? 9.117 -15.758 -0.807 1 66.75 88 VAL A C 1
ATOM 712 O O . VAL A 1 88 ? 8.172 -16.453 -1.188 1 66.75 88 VAL A O 1
ATOM 715 N N . SER A 1 89 ? 9.898 -16.031 0.106 1 69.19 89 SER A N 1
ATOM 716 C CA . SER A 1 89 ? 9.695 -17.312 0.762 1 69.19 89 SER A CA 1
ATOM 717 C C . SER A 1 89 ? 8.391 -17.344 1.548 1 69.19 89 SER A C 1
ATOM 719 O O . SER A 1 89 ? 7.68 -18.359 1.561 1 69.19 89 SER A O 1
ATOM 721 N N . ASN A 1 90 ? 8.086 -16.297 2.154 1 66.38 90 ASN A N 1
ATOM 722 C CA . ASN A 1 90 ? 6.836 -16.203 2.896 1 66.38 90 ASN A CA 1
ATOM 723 C C . ASN A 1 90 ? 5.629 -16.312 1.972 1 66.38 90 ASN A C 1
ATOM 725 O O . ASN A 1 90 ? 4.652 -16.984 2.293 1 66.38 90 ASN A O 1
ATOM 729 N N . MET A 1 91 ? 5.777 -15.633 0.898 1 69.56 91 MET A N 1
ATOM 730 C CA . MET A 1 91 ? 4.723 -15.711 -0.106 1 69.56 91 MET A CA 1
ATOM 731 C C . MET A 1 91 ? 4.543 -17.156 -0.587 1 69.56 91 MET A C 1
ATOM 733 O O . MET A 1 91 ? 3.416 -17.641 -0.667 1 69.56 91 MET A O 1
ATOM 737 N N . PHE A 1 92 ? 5.691 -17.734 -0.837 1 75.56 92 PHE A N 1
ATOM 738 C CA . PHE A 1 92 ? 5.633 -19.094 -1.336 1 75.56 92 PHE A CA 1
ATOM 739 C C . PHE A 1 92 ? 5.008 -20.031 -0.301 1 75.56 92 PHE A C 1
ATOM 741 O O . PHE A 1 92 ? 4.16 -20.859 -0.634 1 75.56 92 PHE A O 1
ATOM 748 N N . ASN A 1 93 ? 5.438 -19.797 0.881 1 74.94 93 ASN A N 1
ATOM 749 C CA . ASN A 1 93 ? 4.898 -20.641 1.947 1 74.94 93 ASN A CA 1
ATOM 750 C C . ASN A 1 93 ? 3.389 -20.469 2.09 1 74.94 93 ASN A C 1
ATOM 752 O O . ASN A 1 93 ? 2.67 -21.438 2.326 1 74.94 93 ASN A O 1
ATOM 756 N N . ALA A 1 94 ? 2.965 -19.328 1.909 1 72.5 94 ALA A N 1
ATOM 757 C CA . ALA A 1 94 ? 1.532 -19.047 2.008 1 72.5 94 ALA A CA 1
ATOM 758 C C . ALA A 1 94 ? 0.766 -19.734 0.881 1 72.5 94 ALA A C 1
ATOM 760 O O . ALA A 1 94 ? -0.369 -20.172 1.074 1 72.5 94 ALA A O 1
ATOM 761 N N . VAL A 1 95 ? 1.372 -19.812 -0.25 1 76.75 95 VAL A N 1
ATOM 762 C CA . VAL A 1 95 ? 0.724 -20.375 -1.431 1 76.75 95 VAL A CA 1
ATOM 763 C C . VAL A 1 95 ? 0.727 -21.906 -1.348 1 76.75 95 VAL A C 1
ATOM 765 O O . VAL A 1 95 ? -0.262 -22.562 -1.696 1 76.75 95 VAL A O 1
ATOM 768 N N . VAL A 1 96 ? 1.775 -22.469 -0.77 1 80.62 96 VAL A N 1
ATOM 769 C CA . VAL A 1 96 ? 1.939 -23.906 -0.911 1 80.62 96 VAL A CA 1
ATOM 770 C C . VAL A 1 96 ? 1.422 -24.609 0.341 1 80.62 96 VAL A C 1
ATOM 772 O O . VAL A 1 96 ? 1.31 -25.844 0.368 1 80.62 96 VAL A O 1
ATOM 775 N N . LYS A 1 97 ? 1.113 -23.875 1.332 1 79.19 97 LYS A N 1
ATOM 776 C CA . LYS A 1 97 ? 0.678 -24.438 2.602 1 79.19 97 LYS A CA 1
ATOM 777 C C . LYS A 1 97 ? -0.459 -25.438 2.393 1 79.19 97 LYS A C 1
ATOM 779 O O . LYS A 1 97 ? -0.479 -26.5 3.012 1 79.19 97 LYS A O 1
ATOM 784 N N . SER A 1 98 ? -1.402 -25.141 1.567 1 82 98 SER A N 1
ATOM 785 C CA . SER A 1 98 ? -2.527 -26.031 1.278 1 82 98 SER A CA 1
ATOM 786 C C . SER A 1 98 ? -2.479 -26.531 -0.16 1 82 98 SER A C 1
ATOM 788 O O . SER A 1 98 ? -3.461 -26.422 -0.896 1 82 98 SER A O 1
ATOM 790 N N . SER A 1 99 ? -1.343 -27.078 -0.492 1 89.44 99 SER A N 1
ATOM 791 C CA . SER A 1 99 ? -1.146 -27.625 -1.829 1 89.44 99 SER A CA 1
ATOM 792 C C . SER A 1 99 ? -0.483 -29 -1.771 1 89.44 99 SER A C 1
ATOM 794 O O . SER A 1 99 ? -0.005 -29.406 -0.716 1 89.44 99 SER A O 1
ATOM 796 N N . ASN A 1 100 ? -0.594 -29.797 -2.826 1 91.12 100 ASN A N 1
ATOM 797 C CA . ASN A 1 100 ? 0.121 -31.078 -2.936 1 91.12 100 ASN A CA 1
ATOM 798 C C . ASN A 1 100 ? 1.391 -30.922 -3.77 1 91.12 100 ASN A C 1
ATOM 800 O O . ASN A 1 100 ? 1.963 -31.922 -4.211 1 91.12 100 ASN A O 1
ATOM 804 N N . GLN A 1 101 ? 1.776 -29.641 -3.998 1 85.44 101 GLN A N 1
ATOM 805 C CA . GLN A 1 101 ? 2.973 -29.438 -4.809 1 85.44 101 GLN A CA 1
ATOM 806 C C . GLN A 1 101 ? 4.227 -29.875 -4.059 1 85.44 101 GLN A C 1
ATOM 808 O O . GLN A 1 101 ? 4.492 -29.391 -2.953 1 85.44 101 GLN A O 1
ATOM 813 N N . PRO A 1 102 ? 5.031 -30.75 -4.672 1 82.81 102 PRO A N 1
ATOM 814 C CA . PRO A 1 102 ? 6.305 -31.109 -4.043 1 82.81 102 PRO A CA 1
ATOM 815 C C . PRO A 1 102 ? 7.258 -29.922 -3.91 1 82.81 102 PRO A C 1
ATOM 817 O O . PRO A 1 102 ? 7.281 -29.047 -4.777 1 82.81 102 PRO A O 1
ATOM 820 N N . ARG A 1 103 ? 8.023 -29.938 -2.891 1 84.19 103 ARG A N 1
ATOM 821 C CA . ARG A 1 103 ? 9.023 -28.891 -2.672 1 84.19 103 ARG A CA 1
ATOM 822 C C . ARG A 1 103 ? 10.352 -29.25 -3.322 1 84.19 103 ARG A C 1
ATOM 824 O O . ARG A 1 103 ? 11.391 -29.25 -2.662 1 84.19 103 ARG A O 1
ATOM 831 N N . LYS A 1 104 ? 10.242 -29.594 -4.449 1 87.44 104 LYS A N 1
ATOM 832 C CA . LYS A 1 104 ? 11.406 -29.984 -5.246 1 87.44 104 LYS A CA 1
ATOM 833 C C . LYS A 1 104 ? 11.297 -29.438 -6.668 1 87.44 104 LYS A C 1
ATOM 835 O O . LYS A 1 104 ? 10.195 -29.234 -7.18 1 87.44 104 LYS A O 1
ATOM 840 N N . CYS A 1 105 ? 12.422 -29.172 -7.172 1 89.44 105 CYS A N 1
ATOM 841 C CA . CYS A 1 105 ? 12.547 -28.812 -8.578 1 89.44 105 CYS A CA 1
ATOM 842 C C . CYS A 1 105 ? 13.5 -29.766 -9.305 1 89.44 105 CYS A C 1
ATOM 844 O O . CYS A 1 105 ? 14.578 -30.078 -8.797 1 89.44 105 CYS A O 1
ATOM 846 N N . PRO A 1 106 ? 13.109 -30.25 -10.617 1 93.44 106 PRO A N 1
ATOM 847 C CA . PRO A 1 106 ? 11.93 -29.891 -11.406 1 93.44 106 PRO A CA 1
ATOM 848 C C . PRO A 1 106 ? 10.625 -30.359 -10.766 1 93.44 106 PRO A C 1
ATOM 850 O O . PRO A 1 106 ? 10.617 -31.328 -10 1 93.44 106 PRO A O 1
ATOM 853 N N . VAL A 1 107 ? 9.539 -29.625 -11.109 1 93.06 107 VAL A N 1
ATOM 854 C CA . VAL A 1 107 ? 8.203 -30.047 -10.711 1 93.06 107 VAL A CA 1
ATOM 855 C C . VAL A 1 107 ? 7.703 -31.125 -11.664 1 93.06 107 VAL A C 1
ATOM 857 O O . VAL A 1 107 ? 7.574 -30.906 -12.867 1 93.06 107 VAL A O 1
ATOM 860 N N . LYS A 1 108 ? 7.379 -32.25 -11.086 1 93.56 108 LYS A N 1
ATOM 861 C CA . LYS A 1 108 ? 7.016 -33.406 -11.906 1 93.56 108 LYS A CA 1
ATOM 862 C C . LYS A 1 108 ? 5.555 -33.312 -12.352 1 93.56 108 LYS A C 1
ATOM 864 O O . LYS A 1 108 ? 4.742 -32.656 -11.703 1 93.56 108 LYS A O 1
ATOM 869 N N . GLU A 1 109 ? 5.352 -34.062 -13.484 1 94.44 109 GLU A N 1
ATOM 870 C CA . GLU A 1 109 ? 3.986 -34.156 -13.992 1 94.44 109 GLU A CA 1
ATOM 871 C C . GLU A 1 109 ? 3.057 -34.781 -12.945 1 94.44 109 GLU A C 1
ATOM 873 O O . GLU A 1 109 ? 3.498 -35.562 -12.094 1 94.44 109 GLU A O 1
ATOM 878 N N . GLY A 1 110 ? 1.788 -34.375 -13.047 1 94.5 110 GLY A N 1
ATOM 879 C CA . GLY A 1 110 ? 0.79 -34.906 -12.133 1 94.5 110 GLY A CA 1
ATOM 880 C C . GLY A 1 110 ? -0.269 -33.875 -11.75 1 94.5 110 GLY A C 1
ATOM 881 O O . GLY A 1 110 ? -0.305 -32.781 -12.297 1 94.5 110 GLY A O 1
ATOM 882 N N . THR A 1 111 ? -1.197 -34.375 -10.93 1 95 111 THR A N 1
ATOM 883 C CA . THR A 1 111 ? -2.25 -33.469 -10.445 1 95 111 THR A CA 1
ATOM 884 C C . THR A 1 111 ? -1.717 -32.562 -9.352 1 95 111 THR A C 1
ATOM 886 O O . THR A 1 111 ? -1.114 -33 -8.383 1 95 111 THR A O 1
ATOM 889 N N . ILE A 1 112 ? -1.89 -31.281 -9.617 1 93.62 112 ILE A N 1
ATOM 890 C CA . ILE A 1 112 ? -1.457 -30.281 -8.648 1 93.62 112 ILE A CA 1
ATOM 891 C C . ILE A 1 112 ? -2.654 -29.453 -8.203 1 93.62 112 ILE A C 1
ATOM 893 O O . ILE A 1 112 ? -3.51 -29.094 -9.016 1 93.62 112 ILE A O 1
ATOM 897 N N . TYR A 1 113 ? -2.723 -29.25 -6.961 1 94.31 113 TYR A N 1
ATOM 898 C CA . TYR A 1 113 ? -3.783 -28.375 -6.48 1 94.31 113 TYR A CA 1
ATOM 899 C C . TYR A 1 113 ? -3.248 -27.391 -5.441 1 94.31 113 TYR A C 1
ATOM 901 O O . TYR A 1 113 ? -2.287 -27.703 -4.73 1 94.31 113 TYR A O 1
ATOM 909 N N . TYR A 1 114 ? -3.73 -26.234 -5.387 1 90.44 114 TYR A N 1
ATOM 910 C CA . TYR A 1 114 ? -3.592 -25.188 -4.375 1 90.44 114 TYR A CA 1
ATOM 911 C C . TYR A 1 114 ? -4.953 -24.766 -3.834 1 90.44 114 TYR A C 1
ATOM 913 O O . TYR A 1 114 ? -5.793 -24.266 -4.578 1 90.44 114 TYR A O 1
ATOM 921 N N . HIS A 1 115 ? -5.105 -25.047 -2.592 1 89.88 115 HIS A N 1
ATOM 922 C CA . HIS A 1 115 ? -6.406 -24.734 -2.016 1 89.88 115 HIS A CA 1
ATOM 923 C C . HIS A 1 115 ? -6.305 -23.578 -1.018 1 89.88 115 HIS A C 1
ATOM 925 O O . HIS A 1 115 ? -5.34 -23.5 -0.256 1 89.88 115 HIS A O 1
ATOM 931 N N . ASN A 1 116 ? -7.281 -22.734 -1.142 1 83.88 116 ASN A N 1
ATOM 932 C CA . ASN A 1 116 ? -7.512 -21.703 -0.141 1 83.88 116 ASN A CA 1
ATOM 933 C C . ASN A 1 116 ? -6.281 -20.812 0.046 1 83.88 116 ASN A C 1
ATOM 935 O O . ASN A 1 116 ? -5.852 -20.578 1.175 1 83.88 116 ASN A O 1
ATOM 939 N N . ILE A 1 117 ? -5.676 -20.5 -1.092 1 80.06 117 ILE A N 1
ATOM 940 C CA . ILE A 1 117 ? -4.582 -19.531 -1.024 1 80.06 117 ILE A CA 1
ATOM 941 C C . ILE A 1 117 ? -5.125 -18.156 -0.613 1 80.06 117 ILE A C 1
ATOM 943 O O . ILE A 1 117 ? -5.906 -17.547 -1.346 1 80.06 117 ILE A O 1
ATOM 947 N N . SER A 1 118 ? -4.691 -17.781 0.566 1 74.31 118 SER A N 1
ATOM 948 C CA . SER A 1 118 ? -5.051 -16.422 0.988 1 74.31 118 SER A CA 1
ATOM 949 C C . SER A 1 118 ? -4.223 -15.375 0.252 1 74.31 118 SER A C 1
ATOM 951 O O . SER A 1 118 ? -3.025 -15.234 0.509 1 74.31 118 SER A O 1
ATOM 953 N N . ILE A 1 119 ? -4.875 -14.703 -0.657 1 70.62 119 ILE A N 1
ATOM 954 C CA . ILE A 1 119 ? -4.184 -13.703 -1.463 1 70.62 119 ILE A CA 1
ATOM 955 C C . ILE A 1 119 ? -3.578 -12.641 -0.553 1 70.62 119 ILE A C 1
ATOM 957 O O . ILE A 1 119 ? -2.467 -12.164 -0.797 1 70.62 119 ILE A O 1
ATOM 961 N N . GLU A 1 120 ? -4.223 -12.406 0.455 1 64.81 120 GLU A N 1
ATOM 962 C CA . GLU A 1 120 ? -3.738 -11.43 1.42 1 64.81 120 GLU A CA 1
ATOM 963 C C . GLU A 1 120 ? -2.445 -11.898 2.082 1 64.81 120 GLU A C 1
ATOM 965 O O . GLU A 1 120 ? -1.537 -11.094 2.318 1 64.81 120 GLU A O 1
ATOM 970 N N . ASP A 1 121 ? -2.496 -13.195 2.258 1 62.94 121 ASP A N 1
ATOM 971 C CA . ASP A 1 121 ? -1.317 -13.75 2.916 1 62.94 121 ASP A CA 1
ATOM 972 C C . ASP A 1 121 ? -0.155 -13.883 1.936 1 62.94 121 ASP A C 1
ATOM 974 O O . ASP A 1 121 ? 1.009 -13.906 2.342 1 62.94 121 ASP A O 1
ATOM 978 N N . ALA A 1 122 ? -0.629 -14.086 0.682 1 62.38 122 ALA A N 1
ATOM 979 C CA . ALA A 1 122 ? 0.392 -14.312 -0.336 1 62.38 122 ALA A CA 1
ATOM 980 C C . ALA A 1 122 ? 0.936 -12.992 -0.875 1 62.38 122 ALA A C 1
ATOM 982 O O . ALA A 1 122 ? 2.018 -12.953 -1.468 1 62.38 122 ALA A O 1
ATOM 983 N N . LEU A 1 123 ? 0.097 -12.094 -0.833 1 56.62 123 LEU A N 1
ATOM 984 C CA . LEU A 1 123 ? 0.551 -10.805 -1.344 1 56.62 123 LEU A CA 1
ATOM 985 C C . LEU A 1 123 ? 1.755 -10.305 -0.555 1 56.62 123 LEU A C 1
ATOM 987 O O . LEU A 1 123 ? 1.758 -10.352 0.678 1 56.62 123 LEU A O 1
ATOM 991 N N . PRO A 1 124 ? 2.936 -10.422 -1.413 1 46.38 124 PRO A N 1
ATOM 992 C CA . PRO A 1 124 ? 4.047 -9.836 -0.665 1 46.38 124 PRO A CA 1
ATOM 993 C C . PRO A 1 124 ? 3.611 -8.664 0.215 1 46.38 124 PRO A C 1
ATOM 995 O O . PRO A 1 124 ? 2.791 -7.844 -0.205 1 46.38 124 PRO A O 1
ATOM 998 N N . MET A 1 125 ? 3.418 -8.977 1.567 1 42.69 125 MET A N 1
ATOM 999 C CA . MET A 1 125 ? 3.42 -7.746 2.35 1 42.69 125 MET A CA 1
ATOM 1000 C C . MET A 1 125 ? 4.258 -6.672 1.668 1 42.69 125 MET A C 1
ATOM 1002 O O . MET A 1 125 ? 5.473 -6.598 1.879 1 42.69 125 MET A O 1
ATOM 1006 N N . PHE A 1 126 ? 4.195 -7.012 0.475 1 40.41 126 PHE A N 1
ATOM 1007 C CA . PHE A 1 126 ? 5.125 -6.531 -0.539 1 40.41 126 PHE A CA 1
ATOM 1008 C C . PHE A 1 126 ? 5.445 -5.055 -0.327 1 40.41 126 PHE A C 1
ATOM 1010 O O . PHE A 1 126 ? 6.172 -4.453 -1.121 1 40.41 126 PHE A O 1
ATOM 1017 N N . VAL A 1 127 ? 4.41 -4.441 0.198 1 41.47 127 VAL A N 1
ATOM 1018 C CA . VAL A 1 127 ? 5.16 -3.195 0.302 1 41.47 127 VAL A CA 1
ATOM 1019 C C . VAL A 1 127 ? 6.504 -3.455 0.976 1 41.47 127 VAL A C 1
ATOM 1021 O O . VAL A 1 127 ? 6.566 -3.688 2.186 1 41.47 127 VAL A O 1
ATOM 1024 N N . PRO A 1 128 ? 7.266 -4.32 0.132 1 42.25 128 PRO A N 1
ATOM 1025 C CA . PRO A 1 128 ? 8.586 -4.391 0.769 1 42.25 128 PRO A CA 1
ATOM 1026 C C . PRO A 1 128 ? 8.812 -3.266 1.778 1 42.25 128 PRO A C 1
ATOM 1028 O O . PRO A 1 128 ? 8.086 -2.266 1.768 1 42.25 128 PRO A O 1
ATOM 1031 N N . SER A 1 129 ? 9.555 -3.818 2.682 1 49.66 129 SER A N 1
ATOM 1032 C CA . SER A 1 129 ? 10.102 -2.707 3.455 1 49.66 129 SER A CA 1
ATOM 1033 C C . SER A 1 129 ? 10.336 -1.482 2.574 1 49.66 129 SER A C 1
ATOM 1035 O O . SER A 1 129 ? 11.094 -1.542 1.604 1 49.66 129 SER A O 1
ATOM 1037 N N . ALA A 1 130 ? 9.258 -1.045 2.168 1 54.19 130 ALA A N 1
ATOM 1038 C CA . ALA A 1 130 ? 9.414 0.182 1.391 1 54.19 130 ALA A CA 1
ATOM 1039 C C . ALA A 1 130 ? 9.562 1.395 2.305 1 54.19 130 ALA A C 1
ATOM 1041 O O . ALA A 1 130 ? 9.031 1.411 3.418 1 54.19 130 ALA A O 1
ATOM 1042 N N . GLN A 1 131 ? 10.562 2.037 1.772 1 66.88 131 GLN A N 1
ATOM 1043 C CA . GLN A 1 131 ? 10.648 3.344 2.416 1 66.88 131 GLN A CA 1
ATOM 1044 C C . GLN A 1 131 ? 9.508 4.254 1.966 1 66.88 131 GLN A C 1
ATOM 1046 O O . GLN A 1 131 ? 9.125 4.246 0.793 1 66.88 131 GLN A O 1
ATOM 1051 N N . LEU A 1 132 ? 8.852 4.613 2.865 1 70.94 132 LEU A N 1
ATOM 1052 C CA . LEU A 1 132 ? 7.746 5.531 2.625 1 70.94 132 LEU A CA 1
ATOM 1053 C C . LEU A 1 132 ? 8.172 6.973 2.889 1 70.94 132 LEU A C 1
ATOM 1055 O O . LEU A 1 132 ? 8.859 7.25 3.871 1 70.94 132 LEU A O 1
ATOM 1059 N N . PHE A 1 133 ? 7.898 7.84 1.983 1 80.06 133 PHE A N 1
ATOM 1060 C CA . PHE A 1 133 ? 8.07 9.281 2.154 1 80.06 133 PHE A CA 1
ATOM 1061 C C . PHE A 1 133 ? 6.75 10.008 1.952 1 80.06 133 PHE A C 1
ATOM 1063 O O . PHE A 1 133 ? 6.145 9.922 0.881 1 80.06 133 PHE A O 1
ATOM 1070 N N . ILE A 1 134 ? 6.301 10.578 2.953 1 79.06 134 ILE A N 1
ATOM 1071 C CA . ILE A 1 134 ? 5.043 11.32 2.912 1 79.06 134 ILE A CA 1
ATOM 1072 C C . ILE A 1 134 ? 5.328 12.812 3.021 1 79.06 134 ILE A C 1
ATOM 1074 O O . ILE A 1 134 ? 6.031 13.258 3.934 1 79.06 134 ILE A O 1
ATOM 1078 N N . GLN A 1 135 ? 4.809 13.531 2.068 1 86.12 135 GLN A N 1
ATOM 1079 C CA . GLN A 1 135 ? 4.895 14.992 2.092 1 86.12 135 GLN A CA 1
ATOM 1080 C C . GLN A 1 135 ? 3.504 15.617 2.17 1 86.12 135 GLN A C 1
ATOM 1082 O O . GLN A 1 135 ? 2.609 15.258 1.404 1 86.12 135 GLN A O 1
ATOM 1087 N N . VAL A 1 136 ? 3.348 16.469 3.119 1 86.25 136 VAL A N 1
ATOM 1088 C CA . VAL A 1 136 ? 2.098 17.219 3.264 1 86.25 136 VAL A CA 1
ATOM 1089 C C . VAL A 1 136 ? 2.379 18.719 3.203 1 86.25 136 VAL A C 1
ATOM 1091 O O . VAL A 1 136 ? 3.107 19.25 4.039 1 86.25 136 VAL A O 1
ATOM 1094 N N . ASP A 1 137 ? 1.766 19.328 2.219 1 91.81 137 ASP A N 1
ATOM 1095 C CA . ASP A 1 137 ? 1.902 20.766 2.062 1 91.81 137 ASP A CA 1
ATOM 1096 C C . ASP A 1 137 ? 0.581 21.484 2.344 1 91.81 137 ASP A C 1
ATOM 1098 O O . ASP A 1 137 ? -0.456 21.125 1.783 1 91.81 137 ASP A O 1
ATOM 1102 N N . PHE A 1 138 ? 0.665 22.422 3.221 1 92.88 138 PHE A N 1
ATOM 1103 C CA . PHE A 1 138 ? -0.492 23.25 3.543 1 92.88 138 PHE A CA 1
ATOM 1104 C C . PHE A 1 138 ? -0.336 24.641 2.961 1 92.88 138 PHE A C 1
ATOM 1106 O O . PHE A 1 138 ? 0.694 25.297 3.158 1 92.88 138 PHE A O 1
ATOM 1113 N N . TYR A 1 139 ? -1.371 25.047 2.281 1 94.5 139 TYR A N 1
ATOM 1114 C CA . TYR A 1 139 ? -1.395 26.391 1.709 1 94.5 139 TYR A CA 1
ATOM 1115 C C . TYR A 1 139 ? -2.525 27.219 2.307 1 94.5 139 TYR A C 1
ATOM 1117 O O . TYR A 1 139 ? -3.615 26.703 2.561 1 94.5 139 TYR A O 1
ATOM 1125 N N . ALA A 1 140 ? -2.227 28.438 2.604 1 94.5 140 ALA A N 1
ATOM 1126 C CA . ALA A 1 140 ? -3.221 29.469 2.906 1 94.5 140 ALA A CA 1
ATOM 1127 C C . ALA A 1 140 ? -3.146 30.625 1.908 1 94.5 140 ALA A C 1
ATOM 1129 O O . ALA A 1 140 ? -2.084 31.219 1.72 1 94.5 140 ALA A O 1
ATOM 1130 N N . ARG A 1 141 ? -4.266 30.891 1.23 1 93.44 141 ARG A N 1
ATOM 1131 C CA . ARG A 1 141 ? -4.273 31.922 0.191 1 93.44 141 ARG A CA 1
ATOM 1132 C C . ARG A 1 141 ? -3.148 31.688 -0.813 1 93.44 141 ARG A C 1
ATOM 1134 O O . ARG A 1 141 ? -2.379 32.594 -1.109 1 93.44 141 ARG A O 1
ATOM 1141 N N . ARG A 1 142 ? -2.975 30.469 -1.166 1 90.38 142 ARG A N 1
ATOM 1142 C CA . ARG A 1 142 ? -2.074 30.016 -2.223 1 90.38 142 ARG A CA 1
ATOM 1143 C C . ARG A 1 142 ? -0.617 30.156 -1.795 1 90.38 142 ARG A C 1
ATOM 1145 O O . ARG A 1 142 ? 0.287 30.109 -2.631 1 90.38 142 ARG A O 1
ATOM 1152 N N . GLN A 1 143 ? -0.399 30.453 -0.58 1 93.25 143 GLN A N 1
ATOM 1153 C CA . GLN A 1 143 ? 0.958 30.516 -0.047 1 93.25 143 GLN A CA 1
ATOM 1154 C C . GLN A 1 143 ? 1.24 29.328 0.861 1 93.25 143 GLN A C 1
ATOM 1156 O O . GLN A 1 143 ? 0.465 29.031 1.774 1 93.25 143 GLN A O 1
ATOM 1161 N N . LEU A 1 144 ? 2.371 28.688 0.574 1 94.38 144 LEU A N 1
ATOM 1162 C CA . LEU A 1 144 ? 2.781 27.578 1.422 1 94.38 144 LEU A CA 1
ATOM 1163 C C . LEU A 1 144 ? 3.127 28.062 2.826 1 94.38 144 LEU A C 1
ATOM 1165 O O . LEU A 1 144 ? 4.027 28.891 3 1 94.38 144 LEU A O 1
ATOM 1169 N N . TYR A 1 145 ? 2.375 27.578 3.77 1 93.44 145 TYR A N 1
ATOM 1170 C CA . TYR A 1 145 ? 2.664 28.047 5.117 1 93.44 145 TYR A CA 1
ATOM 1171 C C . TYR A 1 145 ? 3.197 26.922 5.992 1 93.44 145 TYR A C 1
ATOM 1173 O O . TYR A 1 145 ? 3.822 27.172 7.023 1 93.44 145 TYR A O 1
ATOM 1181 N N . LEU A 1 146 ? 2.963 25.672 5.691 1 92.62 146 LEU A N 1
ATOM 1182 C CA . LEU A 1 146 ? 3.42 24.531 6.477 1 92.62 146 LEU A CA 1
ATOM 1183 C C . LEU A 1 146 ? 3.752 23.344 5.574 1 92.62 146 LEU A C 1
ATOM 1185 O O . LEU A 1 146 ? 2.963 22.984 4.695 1 92.62 146 LEU A O 1
ATOM 1189 N N . ASN A 1 147 ? 4.879 22.828 5.719 1 92.69 147 ASN A N 1
ATOM 1190 C CA . ASN A 1 147 ? 5.312 21.594 5.086 1 92.69 147 ASN A CA 1
ATOM 1191 C C . ASN A 1 147 ? 5.688 20.531 6.121 1 92.69 147 ASN A C 1
ATOM 1193 O O . ASN A 1 147 ? 6.422 20.812 7.066 1 92.69 147 ASN A O 1
ATOM 1197 N N . VAL A 1 148 ? 5.102 19.375 5.949 1 87.38 148 VAL A N 1
ATOM 1198 C CA . VAL A 1 148 ? 5.43 18.266 6.824 1 87.38 148 VAL A CA 1
ATOM 1199 C C . VAL A 1 148 ? 5.934 17.078 5.992 1 87.38 148 VAL A C 1
ATOM 1201 O O . VAL A 1 148 ? 5.316 16.719 4.992 1 87.38 148 VAL A O 1
ATOM 1204 N N . SER A 1 149 ? 7.047 16.594 6.379 1 87.06 149 SER A N 1
ATOM 1205 C CA . SER A 1 149 ? 7.586 15.398 5.73 1 87.06 149 SER A CA 1
ATOM 1206 C C . SER A 1 149 ? 7.793 14.273 6.734 1 87.06 149 SER A C 1
ATOM 1208 O O . SER A 1 149 ? 8.242 14.508 7.855 1 87.06 149 SER A O 1
ATOM 1210 N N . LEU A 1 150 ? 7.363 13.102 6.293 1 83.19 150 LEU A N 1
ATOM 1211 C CA . LEU A 1 150 ? 7.543 11.898 7.102 1 83.19 150 LEU A CA 1
ATOM 1212 C C . LEU A 1 150 ? 8.258 10.812 6.309 1 83.19 150 LEU A C 1
ATOM 1214 O O . LEU A 1 150 ? 7.984 10.625 5.121 1 83.19 150 LEU A O 1
ATOM 1218 N N . ARG A 1 151 ? 9.234 10.25 7.02 1 79.62 151 ARG A N 1
ATOM 1219 C CA . ARG A 1 151 ? 9.906 9.094 6.438 1 79.62 151 ARG A CA 1
ATOM 1220 C C . ARG A 1 151 ? 9.734 7.863 7.32 1 79.62 151 ARG A C 1
ATOM 1222 O O . ARG A 1 151 ? 9.859 7.949 8.547 1 79.62 151 ARG A O 1
ATOM 1229 N N . GLY A 1 152 ? 9.25 6.906 6.613 1 73.5 152 GLY A N 1
ATOM 1230 C CA . GLY A 1 152 ? 9.07 5.656 7.336 1 73.5 152 GLY A CA 1
ATOM 1231 C C . GLY A 1 152 ? 9.273 4.43 6.465 1 73.5 152 GLY A C 1
ATOM 1232 O O . GLY A 1 152 ? 9.797 4.531 5.352 1 73.5 152 GLY A O 1
ATOM 1233 N N . GLU A 1 153 ? 9.164 3.381 7.191 1 65.44 153 GLU A N 1
ATOM 1234 C CA . GLU A 1 153 ? 9.312 2.098 6.516 1 65.44 153 GLU A CA 1
ATOM 1235 C C . GLU A 1 153 ? 8.094 1.206 6.746 1 65.44 153 GLU A C 1
ATOM 1237 O O . GLU A 1 153 ? 7.449 1.286 7.793 1 65.44 153 GLU A O 1
ATOM 1242 N N . ILE A 1 154 ? 7.738 0.687 5.672 1 57 154 ILE A N 1
ATOM 1243 C CA . ILE A 1 154 ? 6.703 -0.337 5.777 1 57 154 ILE A CA 1
ATOM 1244 C C . ILE A 1 154 ? 7.352 -1.717 5.867 1 57 154 ILE A C 1
ATOM 1246 O O . ILE A 1 154 ? 8.172 -2.08 5.027 1 57 154 ILE A O 1
ATOM 1250 N N . THR A 1 155 ? 7.277 -2.121 7.148 1 51.09 155 THR A N 1
ATOM 1251 C CA . THR A 1 155 ? 7.863 -3.447 7.309 1 51.09 155 THR A CA 1
ATOM 1252 C C . THR A 1 155 ? 6.777 -4.492 7.547 1 51.09 155 THR A C 1
ATOM 1254 O O . THR A 1 155 ? 5.684 -4.164 8.008 1 51.09 155 THR A O 1
ATOM 1257 N N . GLU A 1 156 ? 6.852 -5.645 7.047 1 47 156 GLU A N 1
ATOM 1258 C CA . GLU A 1 156 ? 5.977 -6.781 7.316 1 47 156 GLU A CA 1
ATOM 1259 C C . GLU A 1 156 ? 6.262 -7.383 8.688 1 47 156 GLU A C 1
ATOM 1261 O O . GLU A 1 156 ? 7.402 -7.371 9.148 1 47 156 GLU A O 1
ATOM 1266 N N . MET B 1 1 ? -7.508 -11.953 7.363 1 25.33 1 MET B N 1
ATOM 1267 C CA . MET B 1 1 ? -6.188 -11.641 7.914 1 25.33 1 MET B CA 1
ATOM 1268 C C . MET B 1 1 ? -5.641 -10.352 7.32 1 25.33 1 MET B C 1
ATOM 1270 O O . MET B 1 1 ? -5.723 -10.133 6.109 1 25.33 1 MET B O 1
ATOM 1274 N N . ILE B 1 2 ? -5.5 -9.312 8.164 1 29.25 2 ILE B N 1
ATOM 1275 C CA . ILE B 1 2 ? -5.199 -7.883 8.148 1 29.25 2 ILE B CA 1
ATOM 1276 C C . ILE B 1 2 ? -3.729 -7.672 7.797 1 29.25 2 ILE B C 1
ATOM 1278 O O . ILE B 1 2 ? -2.846 -8.305 8.383 1 29.25 2 ILE B O 1
ATOM 1282 N N . LEU B 1 3 ? -3.389 -7.664 6.582 1 32.88 3 LEU B N 1
ATOM 1283 C CA . LEU B 1 3 ? -2.016 -7.242 6.332 1 32.88 3 LEU B CA 1
ATOM 1284 C C . LEU B 1 3 ? -1.669 -6 7.148 1 32.88 3 LEU B C 1
ATOM 1286 O O . LEU B 1 3 ? -2.342 -4.973 7.039 1 32.88 3 LEU B O 1
ATOM 1290 N N . ILE B 1 4 ? -1.012 -6.426 8.297 1 34.19 4 ILE B N 1
ATOM 1291 C CA . ILE B 1 4 ? -0.589 -5.367 9.211 1 34.19 4 ILE B CA 1
ATOM 1292 C C . ILE B 1 4 ? 0.637 -4.656 8.641 1 34.19 4 ILE B C 1
ATOM 1294 O O . ILE B 1 4 ? 1.698 -5.262 8.484 1 34.19 4 ILE B O 1
ATOM 1298 N N . LEU B 1 5 ? 0.485 -3.914 7.699 1 41.25 5 LEU B N 1
ATOM 1299 C CA . LEU B 1 5 ? 1.606 -3.049 7.352 1 41.25 5 LEU B CA 1
ATOM 1300 C C . LEU B 1 5 ? 1.965 -2.127 8.508 1 41.25 5 LEU B C 1
ATOM 1302 O O . LEU B 1 5 ? 1.112 -1.384 9.008 1 41.25 5 LEU B O 1
ATOM 1306 N N . ILE B 1 6 ? 3.064 -2.744 9.227 1 43.91 6 ILE B N 1
ATOM 1307 C CA . ILE B 1 6 ? 3.555 -1.867 10.281 1 43.91 6 ILE B CA 1
ATOM 1308 C C . ILE B 1 6 ? 4.312 -0.693 9.672 1 43.91 6 ILE B C 1
ATOM 1310 O O . ILE B 1 6 ? 5.254 -0.889 8.898 1 43.91 6 ILE B O 1
ATOM 1314 N N . HIS B 1 7 ? 3.699 0.369 9.641 1 53.66 7 HIS B N 1
ATOM 1315 C CA . HIS B 1 7 ? 4.391 1.6 9.273 1 53.66 7 HIS B CA 1
ATOM 1316 C C . HIS B 1 7 ? 5.121 2.203 10.469 1 53.66 7 HIS B C 1
ATOM 1318 O O . HIS B 1 7 ? 4.523 2.408 11.523 1 53.66 7 HIS B O 1
ATOM 1324 N N . VAL B 1 8 ? 6.512 1.995 10.391 1 58.69 8 VAL B N 1
ATOM 1325 C CA . VAL B 1 8 ? 7.246 2.754 11.398 1 58.69 8 VAL B CA 1
ATOM 1326 C C . VAL B 1 8 ? 7.848 4.008 10.766 1 58.69 8 VAL B C 1
ATOM 1328 O O . VAL B 1 8 ? 8.602 3.918 9.789 1 58.69 8 VAL B O 1
ATOM 1331 N N . PHE B 1 9 ? 7.371 5.09 11.266 1 70.25 9 PHE B N 1
ATOM 1332 C CA . PHE B 1 9 ? 7.953 6.355 10.844 1 70.25 9 PHE B CA 1
ATOM 1333 C C . PHE B 1 9 ? 9.062 6.793 11.789 1 70.25 9 PHE B C 1
ATOM 1335 O O . PHE B 1 9 ? 8.891 6.754 13.016 1 70.25 9 PHE B O 1
ATOM 1342 N N . HIS B 1 10 ? 10.242 7.094 11.219 1 68.06 10 HIS B N 1
ATOM 1343 C CA . HIS B 1 10 ? 11.383 7.414 12.062 1 68.06 10 HIS B CA 1
ATOM 1344 C C . HIS B 1 10 ? 11.797 8.875 11.898 1 68.06 10 HIS B C 1
ATOM 1346 O O . HIS B 1 10 ? 12.594 9.391 12.695 1 68.06 10 HIS B O 1
ATOM 1352 N N . TYR B 1 11 ? 11.352 9.555 10.906 1 71.44 11 TYR B N 1
ATOM 1353 C CA . TYR B 1 11 ? 11.773 10.93 10.664 1 71.44 11 TYR B CA 1
ATOM 1354 C C . TYR B 1 11 ? 10.578 11.82 10.344 1 71.44 11 TYR B C 1
ATOM 1356 O O . TYR B 1 11 ? 9.664 11.398 9.625 1 71.44 11 TYR B O 1
ATOM 1364 N N . THR B 1 12 ? 10.672 12.883 11.039 1 82.06 12 THR B N 1
ATOM 1365 C CA . THR B 1 12 ? 9.68 13.906 10.727 1 82.06 12 THR B CA 1
ATOM 1366 C C . THR B 1 12 ? 10.328 15.289 10.672 1 82.06 12 THR B C 1
ATOM 1368 O O . THR B 1 12 ? 11.266 15.57 11.422 1 82.06 12 THR B O 1
ATOM 1371 N N . GLU B 1 13 ? 9.914 15.969 9.719 1 87 13 GLU B N 1
ATOM 1372 C CA . GLU B 1 13 ? 10.273 17.391 9.633 1 87 13 GLU B CA 1
ATOM 1373 C C . GLU B 1 13 ? 9.047 18.25 9.336 1 87 13 GLU B C 1
ATOM 1375 O O . GLU B 1 13 ? 8.289 17.953 8.406 1 87 13 GLU B O 1
ATOM 1380 N N . ALA B 1 14 ? 8.875 19.172 10.211 1 90.12 14 ALA B N 1
ATOM 1381 C CA . ALA B 1 14 ? 7.812 20.141 10.016 1 90.12 14 ALA B CA 1
ATOM 1382 C C . ALA B 1 14 ? 8.375 21.562 9.93 1 90.12 14 ALA B C 1
ATOM 1384 O O . ALA B 1 14 ? 9.156 21.984 10.789 1 90.12 14 ALA B O 1
ATOM 1385 N N . LYS B 1 15 ? 8.023 22.25 8.852 1 91.38 15 LYS B N 1
ATOM 1386 C CA . LYS B 1 15 ? 8.492 23.609 8.664 1 91.38 15 LYS B CA 1
ATOM 1387 C C . LYS B 1 15 ? 7.324 24.562 8.375 1 91.38 15 LYS B C 1
ATOM 1389 O O . LYS B 1 15 ? 6.543 24.328 7.449 1 91.38 15 LYS B O 1
ATOM 1394 N N . MET B 1 16 ? 7.227 25.484 9.195 1 92.38 16 MET B N 1
ATOM 1395 C CA . MET B 1 16 ? 6.238 26.547 8.984 1 92.38 16 MET B CA 1
ATOM 1396 C C . MET B 1 16 ? 6.914 27.891 8.789 1 92.38 16 MET B C 1
ATOM 1398 O O . MET B 1 16 ? 7.941 28.172 9.414 1 92.38 16 MET B O 1
ATOM 1402 N N . GLY B 1 17 ? 6.375 28.734 7.852 1 90.75 17 GLY B N 1
ATOM 1403 C CA . GLY B 1 17 ? 6.895 30.078 7.684 1 90.75 17 GLY B CA 1
ATOM 1404 C C . GLY B 1 17 ? 6.887 30.891 8.969 1 90.75 17 GLY B C 1
ATOM 1405 O O . GLY B 1 17 ? 5.926 30.828 9.742 1 90.75 17 GLY B O 1
ATOM 1406 N N . PRO B 1 18 ? 8.008 31.625 9.219 1 91.38 18 PRO B N 1
ATOM 1407 C CA . PRO B 1 18 ? 8.102 32.375 10.477 1 91.38 18 PRO B CA 1
ATOM 1408 C C . PRO B 1 18 ? 6.973 33.406 10.633 1 91.38 18 PRO B C 1
ATOM 1410 O O . PRO B 1 18 ? 6.66 33.812 11.75 1 91.38 18 PRO B O 1
ATOM 1413 N N . GLN B 1 19 ? 6.375 33.75 9.547 1 93.69 19 GLN B N 1
ATOM 1414 C CA . GLN B 1 19 ? 5.273 34.719 9.625 1 93.69 19 GLN B CA 1
ATOM 1415 C C . GLN B 1 19 ? 3.988 34.031 10.086 1 93.69 19 GLN B C 1
ATOM 1417 O O . GLN B 1 19 ? 3.027 34.688 10.469 1 93.69 19 GLN B O 1
ATOM 1422 N N . TYR B 1 20 ? 4.035 32.719 10.055 1 94.06 20 TYR B N 1
ATOM 1423 C CA . TYR B 1 20 ? 2.805 32 10.359 1 94.06 20 TYR B CA 1
ATOM 1424 C C . TYR B 1 20 ? 2.85 31.422 11.766 1 94.06 20 TYR B C 1
ATOM 1426 O O . TYR B 1 20 ? 1.81 31.25 12.406 1 94.06 20 TYR B O 1
ATOM 1434 N N . ALA B 1 21 ? 3.963 31.016 12.18 1 93.44 21 ALA B N 1
ATOM 1435 C CA . ALA B 1 21 ? 3.977 30.328 13.461 1 93.44 21 ALA B CA 1
ATOM 1436 C C . ALA B 1 21 ? 5.27 30.594 14.227 1 93.44 21 ALA B C 1
ATOM 1438 O O . ALA B 1 21 ? 6.305 30.891 13.617 1 93.44 21 ALA B O 1
ATOM 1439 N N . ASP B 1 22 ? 5.168 30.531 15.547 1 91.75 22 ASP B N 1
ATOM 1440 C CA . ASP B 1 22 ? 6.289 30.578 16.484 1 91.75 22 ASP B CA 1
ATOM 1441 C C . ASP B 1 22 ? 6.281 29.359 17.406 1 91.75 22 ASP B C 1
ATOM 1443 O O . ASP B 1 22 ? 5.25 28.719 17.578 1 91.75 22 ASP B O 1
ATOM 1447 N N . GLN B 1 23 ? 7.566 28.844 17.891 1 91.56 23 GLN B N 1
ATOM 1448 C CA . GLN B 1 23 ? 7.734 27.812 18.906 1 91.56 23 GLN B CA 1
ATOM 1449 C C . GLN B 1 23 ? 7.18 26.469 18.406 1 91.56 23 GLN B C 1
ATOM 1451 O O . GLN B 1 23 ? 6.477 25.781 19.141 1 91.56 23 GLN B O 1
ATOM 1456 N N . MET B 1 24 ? 7.363 26.25 17.125 1 92.19 24 MET B N 1
ATOM 1457 C CA . MET B 1 24 ? 6.82 25 16.594 1 92.19 24 MET B CA 1
ATOM 1458 C C . MET B 1 24 ? 7.684 23.812 17 1 92.19 24 MET B C 1
ATOM 1460 O O . MET B 1 24 ? 8.906 23.859 16.891 1 92.19 24 MET B O 1
ATOM 1464 N N . THR B 1 25 ? 7.051 22.828 17.562 1 92.12 25 THR B N 1
ATOM 1465 C CA . THR B 1 25 ? 7.688 21.547 17.828 1 92.12 25 THR B CA 1
ATOM 1466 C C . THR B 1 25 ? 6.984 20.438 17.062 1 92.12 25 THR B C 1
ATOM 1468 O O . THR B 1 25 ? 5.758 20.422 16.938 1 92.12 25 THR B O 1
ATOM 1471 N N . CYS B 1 26 ? 7.699 19.625 16.406 1 90.62 26 CYS B N 1
ATOM 1472 C CA . CYS B 1 26 ? 7.223 18.453 15.664 1 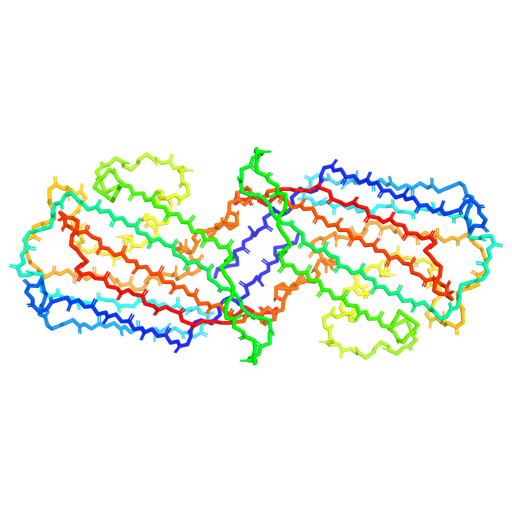90.62 26 CYS B CA 1
ATOM 1473 C C . CYS B 1 26 ? 8.07 17.234 15.969 1 90.62 26 CYS B C 1
ATOM 1475 O O . CYS B 1 26 ? 9.25 17.188 15.617 1 90.62 26 CYS B O 1
ATOM 1477 N N . GLN B 1 27 ? 7.402 16.266 16.625 1 87.06 27 GLN B N 1
ATOM 1478 C CA . GLN B 1 27 ? 8.164 15.109 17.062 1 87.06 27 GLN B CA 1
ATOM 1479 C C . GLN B 1 27 ? 7.391 13.82 16.828 1 87.06 27 GLN B C 1
ATOM 1481 O O . GLN B 1 27 ? 6.164 13.789 16.953 1 87.06 27 GLN B O 1
ATOM 1486 N N . ILE B 1 28 ? 8.117 12.875 16.422 1 82.62 28 ILE B N 1
ATOM 1487 C CA . ILE B 1 28 ? 7.531 11.539 16.297 1 82.62 28 ILE B CA 1
ATOM 1488 C C . ILE B 1 28 ? 7.949 10.695 17.5 1 82.62 28 ILE B C 1
ATOM 1490 O O . ILE B 1 28 ? 9.117 10.711 17.906 1 82.62 28 ILE B O 1
ATOM 1494 N N . GLY B 1 29 ? 6.93 10.234 18.062 1 74.12 29 GLY B N 1
ATOM 1495 C CA . GLY B 1 29 ? 7.184 9.328 19.172 1 74.12 29 GLY B CA 1
ATOM 1496 C C . GLY B 1 29 ? 6.391 8.039 19.094 1 74.12 29 GLY B C 1
ATOM 1497 O O . GLY B 1 29 ? 5.82 7.723 18.047 1 74.12 29 GLY B O 1
ATOM 1498 N N . GLY B 1 30 ? 6.57 7.246 20.062 1 68.19 30 GLY B N 1
ATOM 1499 C CA . GLY B 1 30 ? 5.82 6.008 20.188 1 68.19 30 GLY B CA 1
ATOM 1500 C C . GLY B 1 30 ? 6.688 4.766 20.047 1 68.19 30 GLY B C 1
ATOM 1501 O O . GLY B 1 30 ? 7.773 4.824 19.469 1 68.19 30 GLY B O 1
ATOM 1502 N N . THR B 1 31 ? 6.305 3.725 20.656 1 58.72 31 THR B N 1
ATOM 1503 C CA . THR B 1 31 ? 7.078 2.488 20.672 1 58.72 31 THR B CA 1
ATOM 1504 C C . THR B 1 31 ? 6.523 1.481 19.672 1 58.72 31 THR B C 1
ATOM 1506 O O . THR B 1 31 ? 7.281 0.832 18.953 1 58.72 31 THR B O 1
ATOM 1509 N N . ARG B 1 32 ? 5.281 1.414 19.656 1 53.97 32 ARG B N 1
ATOM 1510 C CA . ARG B 1 32 ? 4.652 0.41 18.797 1 53.97 32 ARG B CA 1
ATOM 1511 C C . ARG B 1 32 ? 4.055 1.049 17.562 1 53.97 32 ARG B C 1
ATOM 1513 O O . ARG B 1 32 ? 3.992 0.417 16.5 1 53.97 32 ARG B O 1
ATOM 1520 N N . ARG B 1 33 ? 3.654 2.303 17.891 1 62.75 33 ARG B N 1
ATOM 1521 C CA . ARG B 1 33 ? 3.08 3.09 16.797 1 62.75 33 ARG B CA 1
ATOM 1522 C C . ARG B 1 33 ? 3.779 4.438 16.672 1 62.75 33 ARG B C 1
ATOM 1524 O O . ARG B 1 33 ? 4.242 5 17.672 1 62.75 33 ARG B O 1
ATOM 1531 N N . SER B 1 34 ? 3.879 4.816 15.43 1 71.69 34 SER B N 1
ATOM 1532 C CA . SER B 1 34 ? 4.438 6.148 15.227 1 71.69 34 SER B CA 1
ATOM 1533 C C . SER B 1 34 ? 3.41 7.23 15.547 1 71.69 3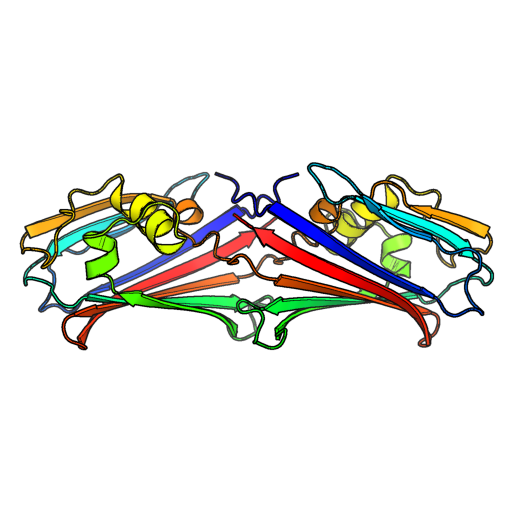4 SER B C 1
ATOM 1535 O O . SER B 1 34 ? 2.363 7.312 14.906 1 71.69 34 SER B O 1
ATOM 1537 N N . LEU B 1 35 ? 3.711 7.949 16.625 1 82.81 35 LEU B N 1
ATOM 1538 C CA . LEU B 1 35 ? 2.826 9.031 17.047 1 82.81 35 LEU B CA 1
ATOM 1539 C C . LEU B 1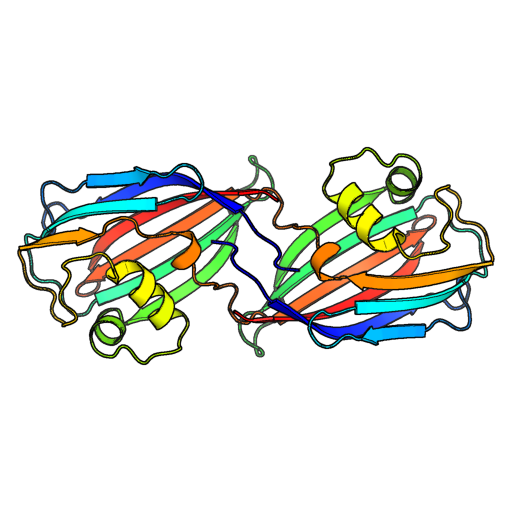 35 ? 3.461 10.391 16.781 1 82.81 35 LEU B C 1
ATOM 1541 O O . LEU B 1 35 ? 4.59 10.648 17.203 1 82.81 35 LEU B O 1
ATOM 1545 N N . LEU B 1 36 ? 2.727 11.164 16.047 1 84.31 36 LEU B N 1
ATOM 1546 C CA . LEU B 1 36 ? 3.195 12.516 15.75 1 84.31 36 LEU B CA 1
ATOM 1547 C C . LEU B 1 36 ? 2.619 13.516 16.75 1 84.31 36 LEU B C 1
ATOM 1549 O O . LEU B 1 36 ? 1.423 13.484 17.047 1 84.31 36 LEU B O 1
ATOM 1553 N N . ASN B 1 37 ? 3.527 14.266 17.344 1 88.88 37 ASN B N 1
ATOM 1554 C CA . ASN B 1 37 ? 3.158 15.375 18.203 1 88.88 37 ASN B CA 1
ATOM 1555 C C . ASN B 1 37 ? 3.59 16.719 17.609 1 88.88 37 ASN B C 1
ATOM 1557 O O . ASN B 1 37 ? 4.746 16.891 17.219 1 88.88 37 ASN B O 1
ATOM 1561 N N . VAL B 1 38 ? 2.654 17.609 17.531 1 90.69 38 VAL B N 1
ATOM 1562 C CA . VAL B 1 38 ? 2.939 18.938 16.984 1 90.69 38 VAL B CA 1
ATOM 1563 C C . VAL B 1 38 ? 2.363 20.016 17.922 1 90.69 38 VAL B C 1
ATOM 1565 O O . VAL B 1 38 ? 1.235 19.891 18.391 1 90.69 38 VAL B O 1
ATOM 1568 N N . GLU B 1 39 ? 3.191 20.969 18.281 1 94.06 39 GLU B N 1
ATOM 1569 C CA . GLU B 1 39 ? 2.754 22.156 19.016 1 94.06 39 GLU B CA 1
ATOM 1570 C C . GLU B 1 39 ? 3.314 23.438 18.375 1 94.06 39 GLU B C 1
ATOM 1572 O O . GLU B 1 39 ? 4.469 23.453 17.953 1 94.06 39 GLU B O 1
ATOM 1577 N N . LEU B 1 40 ? 2.422 24.406 18.328 1 94.06 40 LEU B N 1
ATOM 1578 C CA . LEU B 1 40 ? 2.887 25.672 17.766 1 94.06 40 LEU B CA 1
ATOM 1579 C C . LEU B 1 40 ? 2.008 26.828 18.234 1 94.06 40 LEU B C 1
ATOM 1581 O O . LEU B 1 40 ? 0.907 26.609 18.75 1 94.06 40 LEU B O 1
ATOM 1585 N N . LYS B 1 41 ? 2.561 28.016 18.203 1 96.12 41 LYS B N 1
ATOM 1586 C CA . LYS B 1 41 ? 1.789 29.25 18.344 1 96.12 41 LYS B CA 1
ATOM 1587 C C . LYS B 1 41 ? 1.511 29.875 16.984 1 96.12 41 LYS B C 1
ATOM 1589 O O . LYS B 1 41 ? 2.428 30.375 16.312 1 96.12 41 LYS B O 1
ATOM 1594 N N . LEU B 1 42 ? 0.285 29.812 16.609 1 95.44 42 LEU B N 1
ATOM 1595 C CA . LEU B 1 42 ? -0.108 30.406 15.344 1 95.44 42 LEU B CA 1
ATOM 1596 C C . LEU B 1 42 ? -0.136 31.922 15.445 1 95.44 42 LEU B C 1
ATOM 1598 O O . LEU B 1 42 ? -0.817 32.469 16.297 1 95.44 42 LEU B O 1
ATOM 1602 N N . LEU B 1 43 ? 0.549 32.594 14.523 1 96.25 43 LEU B N 1
ATOM 1603 C CA . LEU B 1 43 ? 0.714 34.031 14.609 1 96.25 43 LEU B CA 1
ATOM 1604 C C . LEU B 1 43 ? -0.272 34.75 13.695 1 96.25 43 LEU B C 1
ATOM 1606 O O . LEU B 1 43 ? -0.515 35.938 13.852 1 96.25 43 LEU B O 1
ATOM 1610 N N . THR B 1 44 ? -0.775 34.031 12.695 1 95.12 44 THR B N 1
ATOM 1611 C CA . THR B 1 44 ? -1.697 34.625 11.734 1 95.12 44 THR B CA 1
ATOM 1612 C C . THR B 1 44 ? -2.877 33.688 11.477 1 95.12 44 THR B C 1
ATOM 1614 O O . THR B 1 44 ? -2.719 32.469 11.461 1 95.12 44 THR B O 1
ATOM 1617 N N . GLU B 1 45 ? -3.998 34.312 11.281 1 95.12 45 GLU B N 1
ATOM 1618 C CA . GLU B 1 45 ? -5.18 33.531 10.93 1 95.12 45 GLU B CA 1
ATOM 1619 C C . GLU B 1 45 ? -4.996 32.844 9.578 1 95.12 45 GLU B C 1
ATOM 1621 O O . GLU B 1 45 ? -4.422 33.406 8.656 1 95.12 45 GLU B O 1
ATOM 1626 N N . LEU B 1 46 ? -5.473 31.609 9.57 1 94.38 46 LEU B N 1
ATOM 1627 C CA . LEU B 1 46 ? -5.371 30.844 8.328 1 94.38 46 LEU B CA 1
ATOM 1628 C C . LEU B 1 46 ? -6.742 30.656 7.691 1 94.38 46 LEU B C 1
ATOM 1630 O O . LEU B 1 46 ? -7.676 30.188 8.336 1 94.38 46 LEU B O 1
ATOM 1634 N N . ASP B 1 47 ? -6.918 31.094 6.473 1 94.25 47 ASP B N 1
ATOM 1635 C CA . ASP B 1 47 ? -8.125 30.859 5.691 1 94.25 47 ASP B CA 1
ATOM 1636 C C . ASP B 1 47 ? -7.785 30.375 4.285 1 94.25 47 ASP B C 1
ATOM 1638 O O . ASP B 1 47 ? -6.613 30.297 3.916 1 94.25 47 ASP B O 1
ATOM 1642 N N . GLN B 1 48 ? -8.844 29.859 3.588 1 94.12 48 GLN B N 1
ATOM 1643 C CA . GLN B 1 48 ? -8.656 29.297 2.252 1 94.12 48 GLN B CA 1
ATOM 1644 C C . GLN B 1 48 ? -7.531 28.281 2.24 1 94.12 48 GLN B C 1
ATOM 1646 O O . GLN B 1 48 ? -6.609 28.359 1.429 1 94.12 48 GLN B O 1
ATOM 1651 N N . ILE B 1 49 ? -7.672 27.391 3.115 1 92.94 49 ILE B N 1
ATOM 1652 C CA . ILE B 1 49 ? -6.637 26.375 3.305 1 92.94 49 ILE B CA 1
ATOM 1653 C C . ILE B 1 49 ? -6.754 25.312 2.221 1 92.94 49 ILE B C 1
ATOM 1655 O O . ILE B 1 49 ? -7.852 24.812 1.949 1 92.94 49 ILE B O 1
ATOM 1659 N N . LYS B 1 50 ? -5.703 25.016 1.582 1 92.06 50 LYS B N 1
ATOM 1660 C CA . LYS B 1 50 ? -5.566 23.906 0.649 1 92.06 50 LYS B CA 1
ATOM 1661 C C . LYS B 1 50 ? -4.473 22.938 1.103 1 92.06 50 LYS B C 1
ATOM 1663 O O . LYS B 1 50 ? -3.412 23.375 1.564 1 92.06 50 LYS B O 1
ATOM 1668 N N . VAL B 1 51 ? -4.75 21.641 0.994 1 88.12 51 VAL B N 1
ATOM 1669 C CA . VAL B 1 51 ? -3.799 20.641 1.45 1 88.12 51 VAL B CA 1
ATOM 1670 C C . VAL B 1 51 ? -3.408 19.734 0.286 1 88.12 51 VAL B C 1
ATOM 1672 O O . VAL B 1 51 ? -4.273 19.25 -0.457 1 88.12 51 VAL B O 1
ATOM 1675 N N . TYR B 1 52 ? -2.162 19.578 0.126 1 87.06 52 TYR B N 1
ATOM 1676 C CA . TYR B 1 52 ? -1.61 18.641 -0.847 1 87.06 52 TYR B CA 1
ATOM 1677 C C . TYR B 1 52 ? -0.82 17.547 -0.155 1 87.06 52 TYR B C 1
ATOM 1679 O O . TYR B 1 52 ? 0.1 17.812 0.618 1 87.06 52 TYR B O 1
ATOM 1687 N N . ILE B 1 53 ? -1.245 16.281 -0.363 1 81.12 53 ILE B N 1
ATOM 1688 C CA . ILE B 1 53 ? -0.54 15.141 0.198 1 81.12 53 ILE B CA 1
ATOM 1689 C C . ILE B 1 53 ? 0.088 14.32 -0.927 1 81.12 53 ILE B C 1
ATOM 1691 O O . ILE B 1 53 ? -0.568 14.023 -1.929 1 81.12 53 ILE B O 1
ATOM 1695 N N . LYS B 1 54 ? 1.317 14.086 -0.779 1 80.25 54 LYS B N 1
ATOM 1696 C CA . LYS B 1 54 ? 2.029 13.219 -1.712 1 80.25 54 LYS B CA 1
ATOM 1697 C C . LYS B 1 54 ? 2.688 12.047 -0.983 1 80.25 54 LYS B C 1
ATOM 1699 O O . LYS B 1 54 ? 3.438 12.25 -0.026 1 80.25 54 LYS B O 1
ATOM 1704 N N . ILE B 1 55 ? 2.396 10.891 -1.318 1 72.38 55 ILE B N 1
ATOM 1705 C CA . ILE B 1 55 ? 3.016 9.68 -0.775 1 72.38 55 ILE B CA 1
ATOM 1706 C C . ILE B 1 55 ? 3.902 9.039 -1.835 1 72.38 55 ILE B C 1
ATOM 1708 O O . ILE B 1 55 ? 3.447 8.75 -2.945 1 72.38 55 ILE B O 1
ATOM 1712 N N . SER B 1 56 ? 5.145 8.914 -1.488 1 72.06 56 SER B N 1
ATOM 1713 C CA . SER B 1 56 ? 6.113 8.289 -2.381 1 72.06 56 SER B CA 1
ATOM 1714 C C . SER B 1 56 ? 6.746 7.062 -1.734 1 72.06 56 SER B C 1
ATOM 1716 O O . SER B 1 56 ? 6.805 6.957 -0.507 1 72.06 56 SER B O 1
ATOM 1718 N N . THR B 1 57 ? 7.07 6.121 -2.588 1 65.81 57 THR B N 1
ATOM 1719 C CA . THR B 1 57 ? 7.684 4.891 -2.094 1 65.81 57 THR B CA 1
ATOM 1720 C C . THR B 1 57 ? 8.945 4.559 -2.887 1 65.81 57 THR B C 1
ATOM 1722 O O . THR B 1 57 ? 9.133 5.059 -3.996 1 65.81 57 THR B O 1
ATOM 1725 N N . ARG B 1 58 ? 9.828 3.988 -2.137 1 65.56 58 ARG B N 1
ATOM 1726 C CA . ARG B 1 58 ? 10.977 3.373 -2.801 1 65.56 58 ARG B CA 1
ATOM 1727 C C . ARG B 1 58 ? 11.273 1.999 -2.211 1 65.56 58 ARG B C 1
ATOM 1729 O O . ARG B 1 58 ? 11.125 1.789 -1.005 1 65.56 58 ARG B O 1
ATOM 1736 N N . PHE B 1 59 ? 11.609 1.1 -3.074 1 56.34 59 PHE B N 1
ATOM 1737 C CA . PHE B 1 59 ? 11.836 -0.271 -2.637 1 56.34 59 PHE B CA 1
ATOM 1738 C C . PHE B 1 59 ? 13.312 -0.5 -2.322 1 56.34 59 PHE B C 1
ATOM 1740 O O . PHE B 1 59 ? 13.656 -1.359 -1.507 1 56.34 59 PHE B O 1
ATOM 1747 N N . LYS B 1 60 ? 14.117 0.11 -3.088 1 58.41 60 LYS B N 1
ATOM 1748 C CA . LYS B 1 60 ? 15.547 0.082 -2.805 1 58.41 60 LYS B CA 1
ATOM 1749 C C . LYS B 1 60 ? 16.047 1.455 -2.367 1 58.41 60 LYS B C 1
ATOM 1751 O O . LYS B 1 60 ? 15.586 2.48 -2.865 1 58.41 60 LYS B O 1
ATOM 1756 N N . SER B 1 61 ? 17 1.48 -1.367 1 63.31 61 SER B N 1
ATOM 1757 C CA . SER B 1 61 ? 17.5 2.736 -0.833 1 63.31 61 SER B CA 1
ATOM 1758 C C . SER B 1 61 ? 18.234 3.537 -1.908 1 63.31 61 SER B C 1
ATOM 1760 O O . SER B 1 61 ? 18.344 4.762 -1.813 1 63.31 61 SER B O 1
ATOM 1762 N N . THR B 1 62 ? 18.547 2.83 -2.908 1 65.81 62 THR B N 1
ATOM 1763 C CA . THR B 1 62 ? 19.344 3.496 -3.936 1 65.81 62 THR B CA 1
ATOM 1764 C C . THR B 1 62 ? 18.438 4.102 -5.008 1 65.81 62 THR B C 1
ATOM 1766 O O . THR B 1 62 ? 18.906 4.84 -5.879 1 65.81 62 THR B O 1
ATOM 1769 N N . THR B 1 63 ? 17.297 3.719 -4.898 1 66.81 63 THR B N 1
ATOM 1770 C CA . THR B 1 63 ? 16.391 4.227 -5.918 1 66.81 63 THR B CA 1
ATOM 1771 C C . THR B 1 63 ? 15.664 5.48 -5.43 1 66.81 63 THR B C 1
ATOM 1773 O O . THR B 1 63 ? 15.656 5.77 -4.23 1 66.81 63 THR B O 1
ATOM 1776 N N . LEU B 1 64 ? 15.219 6.305 -6.387 1 71.69 64 LEU B N 1
ATOM 1777 C CA . LEU B 1 64 ? 14.453 7.504 -6.059 1 71.69 64 LEU B CA 1
ATOM 1778 C C . LEU B 1 64 ? 13.039 7.152 -5.617 1 71.69 64 LEU B C 1
ATOM 1780 O O . LEU B 1 64 ? 12.5 6.121 -6.023 1 71.69 64 LEU B O 1
ATOM 1784 N N . TYR B 1 65 ? 12.648 7.996 -4.695 1 71.56 65 TYR B N 1
ATOM 1785 C CA . TYR B 1 65 ? 11.234 7.855 -4.344 1 71.56 65 TYR B CA 1
ATOM 1786 C C . TYR B 1 65 ? 10.344 8.07 -5.562 1 71.56 65 TYR B C 1
ATOM 1788 O O . TYR B 1 65 ? 10.594 8.969 -6.367 1 71.56 65 TYR B O 1
ATOM 1796 N N . ARG B 1 66 ? 9.445 7.203 -5.719 1 66.75 66 ARG B N 1
ATOM 1797 C CA . ARG B 1 66 ? 8.438 7.352 -6.766 1 66.75 66 ARG B CA 1
ATOM 1798 C C . ARG B 1 66 ? 7.066 7.66 -6.168 1 66.75 66 ARG B C 1
ATOM 1800 O O . ARG B 1 66 ? 6.676 7.066 -5.16 1 66.75 66 ARG B O 1
ATOM 1807 N N . LYS B 1 67 ? 6.508 8.633 -6.875 1 69.38 67 LYS B N 1
ATOM 1808 C CA . LYS B 1 67 ? 5.172 8.992 -6.414 1 69.38 67 LYS B CA 1
ATOM 1809 C C . LYS B 1 67 ? 4.219 7.805 -6.5 1 69.38 67 LYS B C 1
ATOM 1811 O O . LYS B 1 67 ? 4.121 7.156 -7.543 1 69.38 67 LYS B O 1
ATOM 1816 N N . PHE B 1 68 ? 3.65 7.641 -5.422 1 61.03 68 PHE B N 1
ATOM 1817 C CA . PHE B 1 68 ? 2.674 6.562 -5.332 1 61.03 68 PHE B CA 1
ATOM 1818 C C . PHE B 1 68 ? 1.253 7.113 -5.398 1 61.03 68 PHE B C 1
ATOM 1820 O O . PHE B 1 68 ? 0.391 6.535 -6.066 1 61.03 68 PHE B O 1
ATOM 1827 N N . PHE B 1 69 ? 1.14 8.195 -4.648 1 62.41 69 PHE B N 1
ATOM 1828 C CA . PHE B 1 69 ? -0.188 8.781 -4.508 1 62.41 69 PHE B CA 1
ATOM 1829 C C . PHE B 1 69 ? -0.091 10.266 -4.16 1 62.41 69 PHE B C 1
ATOM 1831 O O . PHE B 1 69 ? 0.831 10.688 -3.457 1 62.41 69 PHE B O 1
ATOM 1838 N N . ASP B 1 70 ? -1.108 10.992 -4.812 1 67.62 70 ASP B N 1
ATOM 1839 C CA . ASP B 1 70 ? -1.228 12.367 -4.328 1 67.62 70 ASP B CA 1
ATOM 1840 C C . ASP B 1 70 ? -2.684 12.828 -4.34 1 67.62 70 ASP B C 1
ATOM 1842 O O . ASP B 1 70 ? -3.506 12.289 -5.078 1 67.62 70 ASP B O 1
ATOM 1846 N N . ILE B 1 71 ? -3.018 13.617 -3.518 1 71.44 71 ILE B N 1
ATOM 1847 C CA . ILE B 1 71 ? -4.367 14.164 -3.432 1 71.44 71 ILE B CA 1
ATOM 1848 C C . ILE B 1 71 ? -4.312 15.617 -2.979 1 71.44 71 ILE B C 1
ATOM 1850 O O . ILE B 1 71 ? -3.436 16 -2.199 1 71.44 71 ILE B O 1
ATOM 1854 N N . THR B 1 72 ? -5.176 16.391 -3.594 1 80.81 72 THR B N 1
ATOM 1855 C CA . THR B 1 72 ? -5.395 17.766 -3.154 1 80.81 72 THR B CA 1
ATOM 1856 C C . THR B 1 72 ? -6.832 17.953 -2.688 1 80.81 72 THR B C 1
ATOM 1858 O O . THR B 1 72 ? -7.77 17.469 -3.324 1 80.81 72 THR B O 1
ATOM 1861 N N . PHE B 1 73 ? -6.953 18.562 -1.543 1 81.19 73 PHE B N 1
ATOM 1862 C CA . PHE B 1 73 ? -8.32 18.797 -1.09 1 81.19 73 PHE B CA 1
ATOM 1863 C C . PHE B 1 73 ? -8.43 20.125 -0.365 1 81.19 73 PHE B C 1
ATOM 1865 O O . PHE B 1 73 ? -7.422 20.734 -0.004 1 81.19 73 PHE B O 1
ATOM 1872 N N . ASN B 1 74 ? -9.672 20.641 -0.314 1 87.31 74 ASN B N 1
ATOM 1873 C CA . ASN B 1 74 ? -10 21.875 0.415 1 87.31 74 ASN B CA 1
ATOM 1874 C C . ASN B 1 74 ? -9.992 21.641 1.924 1 87.31 74 ASN B C 1
ATOM 1876 O O . ASN B 1 74 ? -10.906 21.016 2.467 1 87.31 74 ASN B O 1
ATOM 1880 N N . GLY B 1 75 ? -8.977 22.219 2.518 1 87 75 GLY B N 1
ATOM 1881 C CA . GLY B 1 75 ? -8.828 22 3.949 1 87 75 GLY B CA 1
ATOM 1882 C C . GLY B 1 75 ? -9.938 22.641 4.766 1 87 75 GLY B C 1
ATOM 1883 O O . GLY B 1 75 ? -10.398 22.047 5.746 1 87 75 GLY B O 1
ATOM 1884 N N . CYS B 1 76 ? -10.375 23.812 4.383 1 89.5 76 CYS B N 1
ATOM 1885 C CA . CYS B 1 76 ? -11.414 24.5 5.141 1 89.5 76 CYS B CA 1
ATOM 1886 C C . CYS B 1 76 ? -12.734 23.75 5.062 1 89.5 76 CYS B C 1
ATOM 1888 O O . CYS B 1 76 ? -13.492 23.703 6.035 1 89.5 76 CYS B O 1
ATOM 1890 N N . ARG B 1 77 ? -12.969 23.172 4 1 84.44 77 ARG B N 1
ATOM 1891 C CA . ARG B 1 77 ? -14.18 22.359 3.875 1 84.44 77 ARG B CA 1
ATOM 1892 C C . ARG B 1 77 ? -14.133 21.156 4.805 1 84.44 77 ARG B C 1
ATOM 1894 O O . ARG B 1 77 ? -15.125 20.828 5.457 1 84.44 77 ARG B O 1
ATOM 1901 N N . VAL B 1 78 ? -12.984 20.594 4.777 1 80.5 78 VAL B N 1
ATOM 1902 C CA . VAL B 1 78 ? -12.82 19.406 5.605 1 80.5 78 VAL B CA 1
ATOM 1903 C C . VAL B 1 78 ? -12.945 19.781 7.082 1 80.5 78 VAL B C 1
ATOM 1905 O O . VAL B 1 78 ? -13.586 19.062 7.859 1 80.5 78 VAL B O 1
ATOM 1908 N N . ILE B 1 79 ? -12.375 20.875 7.398 1 83.44 79 ILE B N 1
ATOM 1909 C CA . ILE B 1 79 ? -12.391 21.344 8.781 1 83.44 79 ILE B CA 1
ATOM 1910 C C . ILE B 1 79 ? -13.82 21.656 9.211 1 83.44 79 ILE B C 1
ATOM 1912 O O . ILE B 1 79 ? -14.234 21.312 10.32 1 83.44 79 ILE B O 1
ATOM 1916 N N . SER B 1 80 ? -14.516 22.297 8.25 1 78.69 80 SER B N 1
ATOM 1917 C CA . SER B 1 80 ? -15.844 22.797 8.609 1 78.69 80 SER B CA 1
ATOM 1918 C C . SER B 1 80 ? -16.906 21.719 8.43 1 78.69 80 SER B C 1
ATOM 1920 O O . SER B 1 80 ? -17.938 21.734 9.102 1 78.69 80 SER B O 1
ATOM 1922 N N . ASP B 1 81 ? -16.781 21.031 7.234 1 68.75 81 ASP B N 1
ATOM 1923 C CA . ASP B 1 81 ? -17.828 20.078 6.906 1 68.75 81 ASP B CA 1
ATOM 1924 C C . ASP B 1 81 ? -17.359 18.641 7.074 1 68.75 81 ASP B C 1
ATOM 1926 O O . ASP B 1 81 ? -16.781 18.062 6.152 1 68.75 81 ASP B O 1
ATOM 1930 N N . MET B 1 82 ? -17.234 18.25 8.188 1 57.91 82 MET B N 1
ATOM 1931 C CA . MET B 1 82 ? -16.781 16.875 8.375 1 57.91 82 MET B CA 1
ATOM 1932 C C . MET B 1 82 ? -17.766 15.891 7.766 1 57.91 82 MET B C 1
ATOM 1934 O O . MET B 1 82 ? -18.797 15.594 8.359 1 57.91 82 MET B O 1
ATOM 1938 N N . VAL B 1 83 ? -17.844 16.109 6.414 1 54.16 83 VAL B N 1
ATOM 1939 C CA . VAL B 1 83 ? -18.688 15.016 5.93 1 54.16 83 VAL B CA 1
ATOM 1940 C C . VAL B 1 83 ? -18.062 13.68 6.305 1 54.16 83 VAL B C 1
ATOM 1942 O O . VAL B 1 83 ? -16.953 13.359 5.867 1 54.16 83 VAL B O 1
ATOM 1945 N N . GLN B 1 84 ? -18.719 13.023 7.188 1 57.91 84 GLN B N 1
ATOM 1946 C CA . GLN B 1 84 ? -18.281 11.742 7.738 1 57.91 84 GLN B CA 1
ATOM 1947 C C . GLN B 1 84 ? -18.219 10.672 6.66 1 57.91 84 GLN B C 1
ATOM 1949 O O . GLN B 1 84 ? -19.078 10.625 5.766 1 57.91 84 GLN B O 1
ATOM 1954 N N . GLY B 1 85 ? -17.062 10.102 6.57 1 55.81 85 GLY B N 1
ATOM 1955 C CA . GLY B 1 85 ? -17.031 8.852 5.816 1 55.81 85 GLY B CA 1
ATOM 1956 C C . GLY B 1 85 ? -16.031 8.875 4.68 1 55.81 85 GLY B C 1
ATOM 1957 O O . GLY B 1 85 ? -15.742 7.84 4.078 1 55.81 85 GLY B O 1
ATOM 195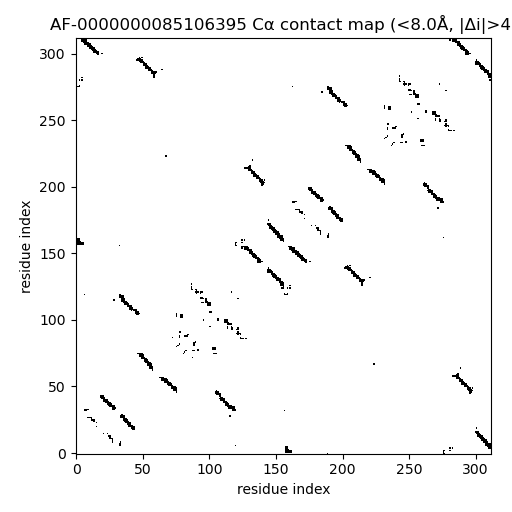8 N N . THR B 1 86 ? -15.68 10.148 4.352 1 58 86 THR B N 1
ATOM 1959 C CA . THR B 1 86 ? -14.68 10.141 3.291 1 58 86 THR B CA 1
ATOM 1960 C C . THR B 1 86 ? -13.297 9.836 3.854 1 58 86 THR B C 1
ATOM 1962 O O . THR B 1 86 ? -13.078 9.93 5.062 1 58 86 THR B O 1
ATOM 1965 N N . MET B 1 87 ? -12.461 9.469 2.957 1 60.38 87 MET B N 1
ATOM 1966 C CA . MET B 1 87 ? -11.078 9.219 3.354 1 60.38 87 MET B CA 1
ATOM 1967 C C . MET B 1 87 ? -10.461 10.453 4 1 60.38 87 MET B C 1
ATOM 1969 O O . MET B 1 87 ? -9.836 10.359 5.055 1 60.38 87 MET B O 1
ATOM 1973 N N . VAL B 1 88 ? -10.766 11.539 3.396 1 67.06 88 VAL B N 1
ATOM 1974 C CA . VAL B 1 88 ? -10.164 12.781 3.867 1 67.06 88 VAL B CA 1
ATOM 1975 C C . VAL B 1 88 ? -10.742 13.156 5.23 1 67.06 88 VAL B C 1
ATOM 1977 O O . VAL B 1 88 ? -10.016 13.586 6.125 1 67.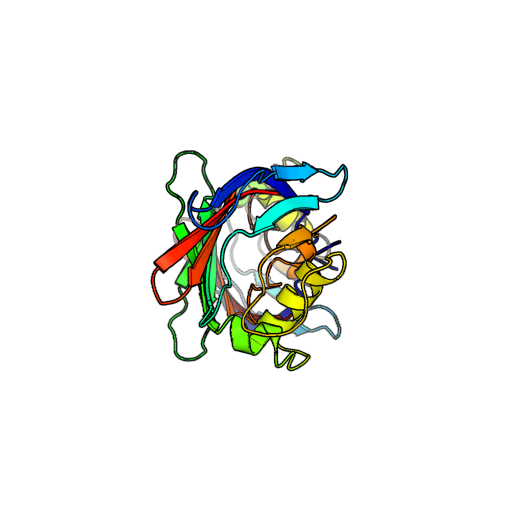06 88 VAL B O 1
ATOM 1980 N N . SER B 1 89 ? -11.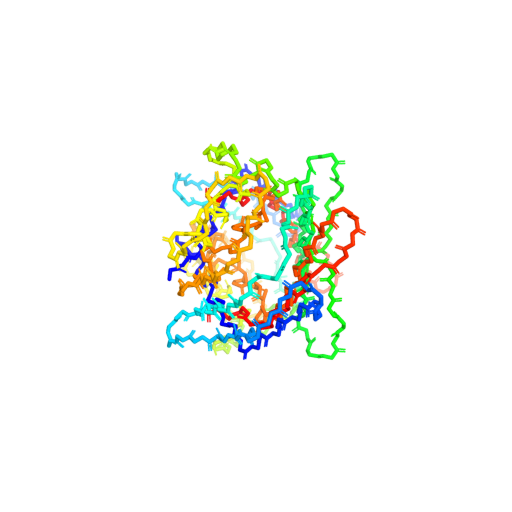945 12.922 5.32 1 69.12 89 SER B N 1
ATOM 1981 C CA . SER B 1 89 ? -12.57 13.242 6.602 1 69.12 89 SER B CA 1
ATOM 1982 C C . SER B 1 89 ? -12.078 12.312 7.707 1 69.12 89 SER B C 1
ATOM 1984 O O . SER B 1 89 ? -11.852 12.758 8.836 1 69.12 89 SER B O 1
ATOM 1986 N N . ASN B 1 90 ? -11.914 11.125 7.395 1 66.38 90 ASN B N 1
ATOM 1987 C CA . ASN B 1 90 ? -11.398 10.172 8.375 1 66.38 90 ASN B CA 1
ATOM 1988 C C . ASN B 1 90 ? -9.977 10.523 8.797 1 66.38 90 ASN B C 1
ATOM 1990 O O . ASN B 1 90 ? -9.641 10.453 9.984 1 66.38 90 ASN B O 1
ATOM 1994 N N . MET B 1 91 ? -9.25 10.867 7.816 1 69.62 91 MET B N 1
ATOM 1995 C CA . MET B 1 91 ? -7.883 11.305 8.102 1 69.62 91 MET B CA 1
ATOM 1996 C C . MET B 1 91 ? -7.883 12.523 9.023 1 69.62 91 MET B C 1
ATOM 1998 O O . MET B 1 91 ? -7.145 12.562 10.008 1 69.62 91 MET B O 1
ATOM 2002 N N . PHE B 1 92 ? -8.758 13.422 8.633 1 75.56 92 PHE B N 1
ATOM 2003 C CA . PHE B 1 92 ? -8.812 14.641 9.43 1 75.56 92 PHE B CA 1
ATOM 2004 C C . PHE B 1 92 ? -9.242 14.336 10.859 1 75.56 92 PHE B C 1
ATOM 2006 O O . PHE B 1 92 ? -8.648 14.859 11.812 1 75.56 92 PHE B O 1
ATOM 2013 N N . ASN B 1 93 ? -10.195 13.5 10.914 1 75.12 93 ASN B N 1
ATOM 2014 C CA . ASN B 1 93 ? -10.68 13.148 12.242 1 75.12 93 ASN B CA 1
ATOM 2015 C C . ASN B 1 93 ? -9.594 12.484 13.078 1 75.12 93 ASN B C 1
ATOM 2017 O O . ASN B 1 93 ? -9.484 12.734 14.281 1 75.12 93 ASN B O 1
ATOM 2021 N N . ALA B 1 94 ? -8.828 11.727 12.461 1 72.5 94 ALA B N 1
ATOM 2022 C CA . ALA B 1 94 ? -7.738 11.047 13.164 1 72.5 94 ALA B CA 1
ATOM 2023 C C . ALA B 1 94 ? -6.691 12.055 13.648 1 72.5 94 ALA B C 1
ATOM 2025 O O . ALA B 1 94 ? -6.09 11.859 14.711 1 72.5 94 ALA B O 1
ATOM 2026 N N . VAL B 1 95 ? -6.5 13.078 12.891 1 76.75 95 VAL B N 1
ATOM 2027 C CA . VAL B 1 95 ? -5.477 14.07 13.195 1 76.75 95 VAL B CA 1
ATOM 2028 C C . VAL B 1 95 ? -5.977 15 14.297 1 76.75 95 VAL B C 1
ATOM 2030 O O . VAL B 1 95 ? -5.223 15.367 15.203 1 76.75 95 VAL B O 1
ATOM 2033 N N . VAL B 1 96 ? -7.266 15.289 14.305 1 81.06 96 VAL B N 1
ATOM 2034 C CA . VAL B 1 96 ? -7.723 16.375 15.164 1 81.06 96 VAL B CA 1
ATOM 2035 C C . VAL B 1 96 ? -8.305 15.805 16.453 1 81.06 96 VAL B C 1
ATOM 2037 O O . VAL B 1 96 ? -8.602 16.547 17.391 1 81.06 96 VAL B O 1
ATOM 2040 N N . LYS B 1 97 ? -8.445 14.531 16.516 1 79.5 97 LYS B N 1
ATOM 2041 C CA . LYS B 1 97 ? -9.047 13.891 17.672 1 79.5 97 LYS B CA 1
ATOM 2042 C C . LYS B 1 97 ? -8.375 14.352 18.969 1 79.5 97 LYS B C 1
ATOM 2044 O O . LYS B 1 97 ? -9.047 14.609 19.969 1 79.5 97 LYS B O 1
ATOM 2049 N N . SER B 1 98 ? -7.094 14.438 19 1 82 98 SER B N 1
ATOM 2050 C CA . SER B 1 98 ? -6.344 14.883 20.172 1 82 98 SER B CA 1
ATOM 2051 C C . SER B 1 98 ? -5.668 16.219 19.922 1 82 98 SER B C 1
ATOM 2053 O O . SER B 1 98 ? -4.461 16.375 20.141 1 82 98 SER B O 1
ATOM 2055 N N . SER B 1 99 ? -6.469 17.141 19.5 1 89.31 99 SER B N 1
ATOM 2056 C CA . SER B 1 99 ? -5.977 18.5 19.234 1 89.31 99 SER B CA 1
ATOM 2057 C C . SER B 1 99 ? -6.91 19.547 19.828 1 89.31 99 SER B C 1
ATOM 2059 O O . SER B 1 99 ? -8.023 19.234 20.25 1 89.31 99 SER B O 1
ATOM 2061 N N . ASN B 1 100 ? -6.43 20.781 20.047 1 91.12 100 ASN B N 1
ATOM 2062 C CA . ASN B 1 100 ? -7.27 21.891 20.469 1 91.12 100 ASN B CA 1
ATOM 2063 C C . ASN B 1 100 ? -7.676 22.766 19.281 1 91.12 100 ASN B C 1
ATOM 2065 O O . ASN B 1 100 ? -8.141 23.891 19.469 1 91.12 100 ASN B O 1
ATOM 2069 N N . GLN B 1 101 ? -7.453 22.234 18.078 1 85.5 101 GLN B N 1
ATOM 2070 C CA . GLN B 1 101 ? -7.801 23.016 16.906 1 85.5 101 GLN B CA 1
ATOM 2071 C C . GLN B 1 101 ? -9.312 23.141 16.75 1 85.5 101 GLN B C 1
ATOM 2073 O O . GLN B 1 101 ? -10.016 22.141 16.672 1 85.5 101 GLN B O 1
ATOM 2078 N N . PRO B 1 102 ? -9.82 24.391 16.641 1 82.81 102 PRO B N 1
ATOM 2079 C CA . PRO B 1 102 ? -11.25 24.547 16.375 1 82.81 102 PRO B CA 1
ATOM 2080 C C . PRO B 1 102 ? -11.672 23.984 15.031 1 82.81 102 PRO B C 1
ATOM 2082 O O . PRO B 1 102 ? -10.906 24.031 14.062 1 82.81 102 PRO B O 1
ATOM 2085 N N . ARG B 1 103 ? -12.852 23.469 14.961 1 84.31 103 ARG B N 1
ATOM 2086 C CA . ARG B 1 103 ? -13.398 22.938 13.719 1 84.31 103 ARG B CA 1
ATOM 2087 C C . ARG B 1 103 ? -14.117 24.016 12.922 1 84.31 103 ARG B C 1
ATOM 2089 O O . ARG B 1 103 ? -15.289 23.859 12.57 1 84.31 103 ARG B O 1
ATOM 2096 N N . LYS B 1 104 ? -13.461 25 12.797 1 87.25 104 LYS B N 1
ATOM 2097 C CA . LYS B 1 104 ? -13.969 26.141 12.047 1 87.25 104 LYS B CA 1
ATOM 2098 C C . LYS 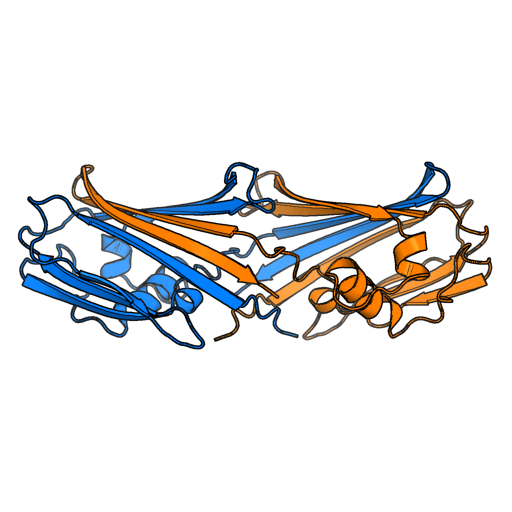B 1 104 ? -12.883 26.766 11.172 1 87.25 104 LYS B C 1
ATOM 2100 O O . LYS B 1 104 ? -11.695 26.672 11.484 1 87.25 104 LYS B O 1
ATOM 2105 N N . CYS B 1 105 ? -13.367 27.297 10.133 1 89.44 105 CYS B N 1
ATOM 2106 C CA . CYS B 1 105 ? -12.508 28.078 9.258 1 89.44 105 CYS B CA 1
ATOM 2107 C C . CYS B 1 105 ? -13.062 29.5 9.086 1 89.44 105 CYS B C 1
ATOM 2109 O O . CYS B 1 105 ? -14.266 29.672 8.883 1 89.44 105 CYS B O 1
ATOM 2111 N N . PRO B 1 106 ? -12.109 30.641 9.117 1 93.31 106 PRO B N 1
ATOM 2112 C CA . PRO B 1 106 ? -10.648 30.594 9.242 1 93.31 106 PRO B CA 1
ATOM 2113 C C . PRO B 1 106 ? -10.195 30.047 10.602 1 93.31 106 PRO B C 1
ATOM 2115 O O . PRO B 1 106 ? -10.938 30.141 11.586 1 93.31 106 PRO B O 1
ATOM 2118 N N . VAL B 1 107 ? -8.961 29.453 10.586 1 93 107 VAL B N 1
ATOM 2119 C CA . VAL B 1 107 ? -8.328 29.062 11.836 1 93 107 VAL B CA 1
ATOM 2120 C C . VAL B 1 107 ? -7.711 30.281 12.516 1 93 107 VAL B C 1
ATOM 2122 O O . VAL B 1 107 ? -6.828 30.938 11.953 1 93 107 VAL B O 1
ATOM 2125 N N . LYS B 1 108 ? -8.141 30.5 13.727 1 93.56 108 LYS B N 1
ATOM 2126 C CA . LYS B 1 108 ? -7.719 31.719 14.422 1 93.56 108 LYS B CA 1
ATOM 2127 C C . LYS B 1 108 ? -6.344 31.547 15.055 1 93.56 108 LYS B C 1
ATOM 2129 O O . LYS B 1 108 ? -5.922 30.406 15.328 1 93.56 108 LYS B O 1
ATOM 2134 N N . GLU B 1 109 ? -5.742 32.781 15.227 1 94.38 109 GLU B N 1
ATOM 2135 C CA . GLU B 1 109 ? -4.449 32.781 15.906 1 94.38 109 GLU B CA 1
ATOM 2136 C C . GLU B 1 109 ? -4.555 32.188 17.312 1 94.38 109 GLU B C 1
ATOM 2138 O O . GLU B 1 109 ? -5.621 32.219 17.922 1 94.38 109 GLU B O 1
ATOM 2143 N N . GLY B 1 110 ? -3.436 31.609 17.75 1 94.44 110 GLY B N 1
ATOM 2144 C CA . GLY B 1 110 ? -3.391 31.016 19.078 1 94.44 110 GLY B CA 1
ATOM 2145 C C . GLY B 1 110 ? -2.529 29.766 19.156 1 94.44 110 GLY B C 1
ATOM 2146 O O . GLY B 1 110 ? -1.854 29.422 18.188 1 94.44 110 GLY B O 1
ATOM 2147 N N . THR B 1 111 ? -2.461 29.234 20.359 1 95 111 THR B N 1
ATOM 2148 C CA . THR B 1 111 ? -1.707 28 20.562 1 95 111 THR B CA 1
ATOM 2149 C C . THR B 1 111 ? -2.482 26.797 20.047 1 95 111 THR B C 1
ATOM 2151 O O . THR B 1 111 ? -3.645 26.594 20.406 1 95 111 THR B O 1
ATOM 2154 N N . ILE B 1 112 ? -1.832 26.094 19.156 1 93.69 112 ILE B N 1
ATOM 2155 C CA . ILE B 1 112 ? -2.439 24.906 18.594 1 93.69 112 ILE B CA 1
ATOM 2156 C C . ILE B 1 112 ? -1.568 23.688 18.906 1 93.69 112 ILE B C 1
ATOM 2158 O O . ILE B 1 112 ? -0.34 23.766 18.828 1 93.69 112 ILE B O 1
ATOM 2162 N N . TYR B 1 113 ? -2.199 22.672 19.281 1 94.38 113 TYR B N 1
ATOM 2163 C CA . TYR B 1 113 ? -1.439 21.438 19.484 1 94.38 113 TYR B CA 1
ATOM 2164 C C . TYR B 1 113 ? -2.17 20.234 18.906 1 94.38 113 TYR B C 1
ATOM 2166 O O . TYR B 1 113 ? -3.4 20.234 18.812 1 94.38 113 TYR B O 1
ATOM 2174 N N . TYR B 1 114 ? -1.49 19.297 18.406 1 90.38 114 TYR B N 1
ATOM 2175 C CA . TYR B 1 114 ? -1.89 17.969 17.984 1 90.38 114 TYR B CA 1
ATOM 2176 C C . TYR B 1 114 ? -1.08 16.906 18.719 1 90.38 114 TYR B C 1
ATOM 2178 O O . TYR B 1 114 ? 0.142 16.828 18.578 1 90.38 114 TYR B O 1
ATOM 2186 N N . HIS B 1 115 ? -1.787 16.156 19.484 1 89.81 115 HIS B N 1
ATOM 2187 C CA . HIS B 1 115 ? -1.072 15.156 20.266 1 89.81 115 HIS B CA 1
ATOM 2188 C C . HIS B 1 115 ? -1.41 13.75 19.797 1 89.81 115 HIS B C 1
ATOM 2190 O O . HIS B 1 115 ? -2.561 13.461 19.469 1 89.81 115 HIS B O 1
ATOM 2196 N N . ASN B 1 116 ? -0.361 12.992 19.75 1 83.94 116 ASN B N 1
ATOM 2197 C CA . ASN B 1 116 ? -0.484 11.555 19.547 1 83.94 116 ASN B CA 1
ATOM 2198 C C . ASN B 1 116 ? -1.251 11.219 18.281 1 83.94 116 ASN B C 1
ATOM 2200 O O . ASN B 1 116 ? -2.176 10.406 18.297 1 83.94 116 ASN B O 1
ATOM 2204 N N . ILE B 1 117 ? -0.938 11.992 17.25 1 79.94 117 ILE B N 1
ATOM 2205 C CA . ILE B 1 117 ? -1.506 11.648 15.953 1 79.94 117 ILE B CA 1
ATOM 2206 C C . ILE B 1 117 ? -0.945 10.305 15.477 1 79.94 117 ILE B C 1
ATOM 2208 O O . ILE B 1 117 ? 0.257 10.18 15.234 1 79.94 117 ILE B O 1
ATOM 2212 N N . SER B 1 118 ? -1.853 9.352 15.406 1 74.38 118 SER B N 1
ATOM 2213 C CA . SER B 1 118 ? -1.438 8.07 14.844 1 74.38 118 SER B CA 1
ATOM 2214 C C . SER B 1 118 ? -1.303 8.156 13.328 1 74.38 118 SER B C 1
ATOM 2216 O O . SER B 1 118 ? -2.303 8.25 12.609 1 74.38 118 SER B O 1
ATOM 2218 N N . ILE B 1 119 ? -0.074 8.164 12.883 1 70.5 119 ILE B N 1
ATOM 2219 C CA . ILE B 1 119 ? 0.192 8.281 11.453 1 70.5 119 ILE B CA 1
ATOM 2220 C C . ILE B 1 119 ? -0.479 7.133 10.711 1 70.5 119 ILE B C 1
ATOM 2222 O O . ILE B 1 119 ? -1.015 7.324 9.617 1 70.5 119 ILE B O 1
ATOM 2226 N N . GLU B 1 120 ? -0.526 6.098 11.352 1 64.81 120 GLU B N 1
ATOM 2227 C CA . GLU B 1 120 ? -1.166 4.926 10.758 1 64.81 120 GLU B CA 1
ATOM 2228 C C . GLU B 1 120 ? -2.664 5.152 10.578 1 64.81 120 GLU B C 1
ATOM 2230 O O . GLU B 1 120 ? -3.244 4.727 9.57 1 64.81 120 GLU B O 1
ATOM 2235 N N . ASP B 1 121 ? -3.119 5.848 11.562 1 62.88 121 ASP B N 1
ATOM 2236 C CA . ASP B 1 121 ? -4.555 6.102 11.508 1 62.88 121 ASP B CA 1
ATOM 2237 C C . ASP B 1 121 ? -4.875 7.223 10.523 1 62.88 121 ASP B C 1
ATOM 2239 O O . ASP B 1 121 ? -5.984 7.293 9.992 1 62.88 121 ASP B O 1
ATOM 2243 N N . ALA B 1 122 ? -3.84 8.094 10.477 1 62.16 122 ALA B N 1
ATOM 2244 C CA . ALA B 1 122 ? -4.062 9.266 9.633 1 62.16 122 ALA B CA 1
ATOM 2245 C C . ALA B 1 122 ? -3.758 8.953 8.172 1 62.16 122 ALA B C 1
ATOM 2247 O O . ALA B 1 122 ? -4.203 9.672 7.273 1 62.16 122 ALA B O 1
ATOM 2248 N N . LEU B 1 123 ? -2.883 8.086 8.047 1 56.28 123 LEU B N 1
ATOM 2249 C CA . LEU B 1 123 ? -2.549 7.742 6.672 1 56.28 123 LEU B CA 1
ATOM 2250 C C . LEU B 1 123 ? -3.773 7.219 5.93 1 56.28 123 LEU B C 1
ATOM 2252 O O . LEU B 1 123 ? -4.512 6.379 6.457 1 56.28 123 LEU B O 1
ATOM 2256 N N . PRO B 1 124 ? -4.219 8.242 5.008 1 46.41 124 PRO B N 1
ATOM 2257 C CA . PRO B 1 124 ? -5.324 7.66 4.246 1 46.41 124 PRO B CA 1
ATOM 2258 C C . PRO B 1 124 ? -5.168 6.156 4.043 1 46.41 124 PRO B C 1
ATOM 2260 O O . PRO B 1 124 ? -4.066 5.676 3.768 1 46.41 124 PRO B O 1
ATOM 2263 N N . MET B 1 125 ? -5.875 5.348 4.938 1 42.22 125 MET B N 1
ATOM 2264 C CA . MET B 1 125 ? -5.984 4.016 4.355 1 42.22 125 MET B CA 1
ATOM 2265 C C . MET B 1 125 ? -5.941 4.078 2.832 1 42.22 125 MET B C 1
ATOM 2267 O O . MET B 1 125 ? -6.988 4.086 2.178 1 42.22 125 MET B O 1
ATOM 2271 N N . PHE B 1 126 ? -5.367 5.148 2.629 1 40.03 126 PHE B N 1
ATOM 2272 C CA . PHE B 1 126 ? -5.398 5.832 1.343 1 40.03 126 PHE B CA 1
ATOM 2273 C C . PHE B 1 126 ? -5.219 4.844 0.197 1 40.03 126 PHE B C 1
ATOM 2275 O O . PHE B 1 126 ? -5.082 5.246 -0.96 1 40.03 126 PHE B O 1
ATOM 2282 N N . VAL B 1 127 ? -4.516 3.83 0.6 1 41.72 127 VAL B N 1
ATOM 2283 C CA . VAL B 1 127 ? -4.699 3.168 -0.688 1 41.72 127 VAL B CA 1
ATOM 2284 C C . VAL B 1 127 ? -6.168 3.23 -1.096 1 41.72 127 VAL B C 1
ATOM 2286 O O . VAL B 1 127 ? -7.008 2.541 -0.515 1 41.72 127 VAL B O 1
ATOM 2289 N N . PRO B 1 128 ? -6.512 4.594 -1.336 1 42.47 128 PRO B N 1
ATOM 2290 C CA . PRO B 1 128 ? -7.879 4.562 -1.86 1 42.47 128 PRO B CA 1
ATOM 2291 C C . PRO B 1 128 ? -8.289 3.18 -2.365 1 42.47 128 PRO B C 1
ATOM 2293 O O . PRO B 1 128 ? -7.426 2.328 -2.607 1 42.47 128 PRO B O 1
ATOM 2296 N N . SER B 1 129 ? -9.531 3.08 -2.059 1 49.84 129 SER B N 1
ATOM 2297 C CA . SER B 1 129 ? -10.047 1.966 -2.848 1 49.84 129 SER B CA 1
ATOM 2298 C C . SER B 1 129 ? -9.328 1.854 -4.188 1 49.84 129 SER B C 1
ATOM 2300 O O . SER B 1 129 ? -9.297 2.811 -4.965 1 49.84 129 SER B O 1
ATOM 2302 N N . ALA B 1 130 ? -8.188 1.503 -4.023 1 54.94 130 ALA B N 1
ATOM 2303 C CA . ALA B 1 130 ? -7.473 1.292 -5.281 1 54.94 130 ALA B CA 1
ATOM 2304 C C . ALA B 1 130 ? -7.77 -0.09 -5.855 1 54.94 130 ALA B C 1
ATOM 2306 O O . ALA B 1 130 ? -8.023 -1.038 -5.109 1 54.94 130 ALA B O 1
ATOM 2307 N N . GLN B 1 131 ? -8.031 0.161 -7.109 1 67.5 131 GLN B N 1
ATOM 2308 C CA . GLN B 1 131 ? -8.094 -1.113 -7.82 1 67.5 131 GLN B CA 1
ATOM 2309 C C . GLN B 1 131 ? -6.703 -1.731 -7.961 1 67.5 131 GLN B C 1
ATOM 2311 O O . GLN B 1 131 ? -5.727 -1.022 -8.203 1 67.5 131 GLN B O 1
ATOM 2316 N N . LEU B 1 132 ? -6.648 -2.799 -7.477 1 71.25 132 LEU B N 1
ATOM 2317 C CA . LEU B 1 132 ? -5.402 -3.559 -7.551 1 71.25 132 LEU B CA 1
ATOM 2318 C C . LEU B 1 132 ? -5.441 -4.555 -8.703 1 71.25 132 LEU B C 1
ATOM 2320 O O . LEU B 1 132 ? -6.457 -5.219 -8.922 1 71.25 132 LEU B O 1
ATOM 2324 N N . PHE B 1 133 ? -4.445 -4.559 -9.508 1 80.5 133 PHE B N 1
ATOM 2325 C CA . PHE B 1 133 ? -4.242 -5.562 -10.547 1 80.5 133 PHE B CA 1
ATOM 2326 C C . PHE B 1 133 ? -2.918 -6.285 -10.352 1 80.5 133 PHE B C 1
ATOM 2328 O O . PHE B 1 133 ? -1.855 -5.66 -10.352 1 80.5 133 PHE B O 1
ATOM 2335 N N . ILE B 1 134 ? -2.998 -7.488 -10.086 1 79.69 134 ILE B N 1
ATOM 2336 C CA . ILE B 1 134 ? -1.814 -8.312 -9.875 1 79.69 134 ILE B CA 1
ATOM 2337 C C . ILE B 1 134 ? -1.639 -9.281 -11.039 1 79.69 134 ILE B C 1
ATOM 2339 O O . ILE B 1 134 ? -2.572 -10 -11.406 1 79.69 134 ILE B O 1
ATOM 2343 N N . GLN B 1 135 ? -0.486 -9.234 -11.602 1 86.5 135 GLN B N 1
ATOM 2344 C CA . GLN B 1 135 ? -0.122 -10.18 -12.648 1 86.5 135 GLN B CA 1
ATOM 2345 C C . GLN B 1 135 ? 1.053 -11.055 -12.227 1 86.5 135 GLN B C 1
ATOM 2347 O O . GLN B 1 135 ? 2.066 -10.547 -11.734 1 86.5 135 GLN B O 1
ATOM 2352 N N . VAL B 1 136 ? 0.869 -12.328 -12.359 1 86.56 136 VAL B N 1
ATOM 2353 C CA . VAL B 1 136 ? 1.935 -13.281 -12.07 1 86.56 136 VAL B CA 1
ATOM 2354 C C . VAL B 1 136 ? 2.217 -14.133 -13.312 1 86.56 136 VAL B C 1
ATOM 2356 O O . VAL B 1 136 ? 1.336 -14.844 -13.797 1 86.56 136 VAL B O 1
ATOM 2359 N N . ASP B 1 137 ? 3.434 -14.008 -13.766 1 92.06 137 ASP B N 1
ATOM 2360 C CA . ASP B 1 137 ? 3.859 -14.797 -14.922 1 92.06 137 ASP B CA 1
ATOM 2361 C C . ASP B 1 137 ? 4.895 -15.852 -14.516 1 92.06 137 ASP B C 1
ATOM 2363 O O . ASP B 1 137 ? 5.895 -15.523 -13.867 1 92.06 137 ASP B O 1
ATOM 2367 N N . PHE B 1 138 ? 4.602 -17.062 -14.867 1 93 138 PHE B N 1
ATOM 2368 C CA . PHE B 1 138 ? 5.52 -18.172 -14.625 1 93 138 PHE B CA 1
ATOM 2369 C C . PHE B 1 138 ? 6.172 -18.625 -15.93 1 93 138 PHE B C 1
ATOM 2371 O O . PHE B 1 138 ? 5.484 -18.875 -16.922 1 93 138 PHE B O 1
ATOM 2378 N N . TYR B 1 139 ? 7.473 -18.703 -15.852 1 94.56 139 TYR B N 1
ATOM 2379 C CA . TYR B 1 139 ? 8.234 -19.188 -17 1 94.56 139 TYR B CA 1
ATOM 2380 C C . TYR B 1 139 ? 8.969 -20.469 -16.672 1 94.56 139 TYR B C 1
ATOM 2382 O O . TYR B 1 139 ? 9.477 -20.641 -15.555 1 94.56 139 TYR B O 1
ATOM 2390 N N . ALA B 1 140 ? 8.953 -21.375 -17.578 1 94.56 140 ALA B N 1
ATOM 2391 C CA . ALA B 1 140 ? 9.82 -22.562 -17.578 1 94.56 140 ALA B CA 1
ATOM 2392 C C . ALA B 1 140 ? 10.703 -22.578 -18.828 1 94.56 140 ALA B C 1
ATOM 2394 O O . ALA B 1 140 ? 10.203 -22.516 -19.953 1 94.56 140 ALA B O 1
ATOM 2395 N N . ARG B 1 141 ? 12.031 -22.609 -18.609 1 93.44 141 ARG B N 1
ATOM 2396 C CA . ARG B 1 141 ? 12.961 -22.547 -19.734 1 93.44 141 ARG B CA 1
ATOM 2397 C C . ARG B 1 141 ? 12.648 -21.359 -20.641 1 93.44 141 ARG B C 1
ATOM 2399 O O . ARG B 1 141 ? 12.531 -21.531 -21.859 1 93.44 141 ARG B O 1
ATOM 2406 N N . ARG B 1 142 ? 12.359 -20.281 -20.031 1 90.62 142 ARG B N 1
ATOM 2407 C CA . ARG B 1 142 ? 12.188 -18.984 -20.688 1 90.62 142 ARG B CA 1
ATOM 2408 C C . ARG B 1 142 ? 10.883 -18.938 -21.484 1 90.62 142 ARG B C 1
ATOM 2410 O O . ARG B 1 142 ? 10.703 -18.062 -22.328 1 90.62 142 ARG B O 1
ATOM 2417 N N . GLN B 1 143 ? 10.086 -19.906 -21.328 1 93.44 143 GLN B N 1
ATOM 2418 C CA . GLN B 1 143 ? 8.773 -19.922 -21.969 1 93.44 143 GLN B CA 1
ATOM 2419 C C . GLN B 1 143 ? 7.664 -19.703 -20.938 1 93.44 143 GLN B C 1
ATOM 2421 O O . GLN B 1 143 ? 7.613 -20.375 -19.906 1 93.44 143 GLN B O 1
ATOM 2426 N N . LEU B 1 144 ? 6.801 -18.766 -21.281 1 94.56 144 LEU B N 1
ATOM 2427 C CA . LEU B 1 144 ? 5.652 -18.516 -20.422 1 94.56 144 LEU B CA 1
ATOM 2428 C C . LEU B 1 144 ? 4.711 -19.719 -20.406 1 94.56 144 LEU B C 1
ATOM 2430 O O . LEU B 1 144 ? 4.195 -20.109 -21.453 1 94.56 144 LEU B O 1
ATOM 2434 N N . TYR B 1 145 ? 4.559 -20.266 -19.25 1 93.62 145 TYR B N 1
ATOM 2435 C CA . TYR B 1 145 ? 3.686 -21.438 -19.234 1 93.62 145 TYR B CA 1
ATOM 2436 C C . TYR B 1 145 ? 2.428 -21.172 -18.406 1 93.62 145 TYR B C 1
ATOM 2438 O O . TYR B 1 145 ? 1.424 -21.875 -18.547 1 93.62 145 TYR B O 1
ATOM 2446 N N . LEU B 1 146 ? 2.402 -20.203 -17.531 1 92.81 146 LEU B N 1
ATOM 2447 C CA . LEU B 1 146 ? 1.249 -19.875 -16.688 1 92.81 146 LEU B CA 1
ATOM 2448 C C . LEU B 1 146 ? 1.181 -18.375 -16.422 1 92.81 146 LEU B C 1
ATOM 2450 O O . LEU B 1 146 ? 2.184 -17.766 -16.047 1 92.81 146 LEU B O 1
ATOM 2454 N N . ASN B 1 147 ? 0.101 -17.797 -16.688 1 92.94 147 ASN B N 1
ATOM 2455 C CA . ASN B 1 147 ? -0.218 -16.422 -16.328 1 92.94 147 ASN B CA 1
ATOM 2456 C C . ASN B 1 147 ? -1.434 -16.344 -15.406 1 92.94 147 ASN B C 1
ATOM 2458 O O . ASN B 1 147 ? -2.457 -16.984 -15.672 1 92.94 147 ASN B O 1
ATOM 2462 N N . VAL B 1 148 ? -1.254 -15.664 -14.32 1 87.88 148 VAL B N 1
ATOM 2463 C CA . VAL B 1 148 ? -2.357 -15.453 -13.383 1 87.88 148 VAL B CA 1
ATOM 24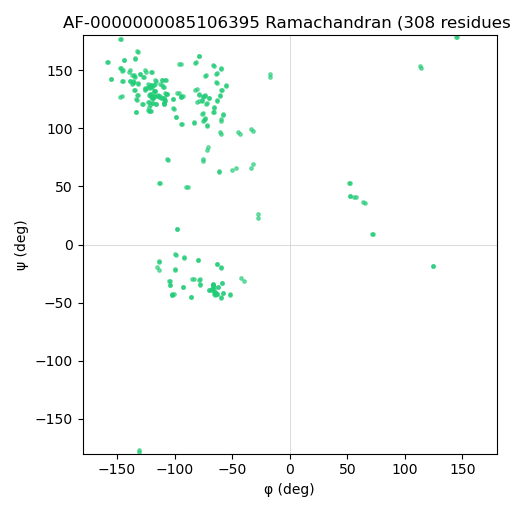64 C C . VAL B 1 148 ? -2.596 -13.953 -13.203 1 87.88 148 VAL B C 1
ATOM 2466 O O . VAL B 1 148 ? -1.652 -13.195 -12.969 1 87.88 148 VAL B O 1
ATOM 2469 N N . SER B 1 149 ? -3.801 -13.578 -13.375 1 87.31 149 SER B N 1
ATOM 2470 C CA . SER B 1 149 ? -4.176 -12.195 -13.133 1 87.31 149 SER B CA 1
ATOM 2471 C C . SER B 1 149 ? -5.266 -12.094 -12.062 1 87.31 149 SER B C 1
ATOM 2473 O O . SER B 1 149 ? -6.203 -12.898 -12.055 1 87.31 149 SER B O 1
ATOM 2475 N N . LEU B 1 150 ? -5.031 -11.156 -11.164 1 83.62 150 LEU B N 1
ATOM 2476 C CA . LEU B 1 150 ? -6 -10.891 -10.109 1 83.62 150 LEU B CA 1
ATOM 2477 C C . LEU B 1 150 ? -6.391 -9.414 -10.086 1 83.62 150 LEU B C 1
ATOM 2479 O O . LEU B 1 150 ? -5.535 -8.539 -10.258 1 83.62 150 LEU B O 1
ATOM 2483 N N . ARG B 1 151 ? -7.695 -9.25 -10 1 80.19 151 ARG B N 1
ATOM 2484 C CA . ARG B 1 151 ? -8.195 -7.895 -9.82 1 80.19 151 ARG B CA 1
ATOM 2485 C C . ARG B 1 151 ? -8.961 -7.766 -8.508 1 80.19 151 ARG B C 1
ATOM 2487 O O . ARG B 1 151 ? -9.75 -8.641 -8.148 1 80.19 151 ARG B O 1
ATOM 2494 N N . GLY B 1 152 ? -8.461 -6.797 -7.824 1 73.94 152 GLY B N 1
ATOM 2495 C CA . GLY B 1 152 ? -9.125 -6.543 -6.555 1 73.94 152 GLY B CA 1
ATOM 2496 C C . GLY B 1 152 ? -9.133 -5.074 -6.172 1 73.94 152 GLY B C 1
ATOM 2497 O O . GLY B 1 152 ? -8.852 -4.207 -7.004 1 73.94 152 GLY B O 1
ATOM 2498 N N . GLU B 1 153 ? -9.781 -4.918 -5.078 1 66 153 GLU B N 1
ATOM 2499 C CA . GLU B 1 153 ? -9.875 -3.564 -4.543 1 66 153 GLU B CA 1
ATOM 2500 C C . GLU B 1 153 ? -9.375 -3.504 -3.102 1 66 153 GLU B C 1
ATOM 2502 O O . GLU B 1 153 ? -9.5 -4.477 -2.355 1 66 153 GLU B O 1
ATOM 2507 N N . ILE B 1 154 ? -8.633 -2.527 -2.951 1 57.34 154 ILE B N 1
ATOM 2508 C CA . ILE B 1 154 ? -8.234 -2.242 -1.578 1 57.34 154 ILE B CA 1
ATOM 2509 C C . ILE B 1 154 ? -9.18 -1.213 -0.969 1 57.34 154 ILE B C 1
ATOM 2511 O O . ILE B 1 154 ? -9.398 -0.144 -1.544 1 57.34 154 ILE B O 1
ATOM 2515 N N . THR B 1 155 ? -10.008 -1.869 -0.134 1 51.31 155 THR B N 1
ATOM 2516 C CA . THR B 1 155 ? -10.93 -0.943 0.507 1 51.31 155 THR B CA 1
ATOM 2517 C C . THR B 1 155 ? -10.578 -0.757 1.979 1 51.31 155 THR B C 1
ATOM 2519 O O . THR B 1 155 ? -9.945 -1.622 2.586 1 51.31 155 THR B O 1
ATOM 2522 N N . GLU B 1 156 ? -10.672 0.373 2.529 1 47.28 156 GLU B N 1
ATOM 2523 C CA . GLU B 1 156 ? -10.531 0.658 3.953 1 47.28 156 GLU B CA 1
ATOM 2524 C C . GLU B 1 156 ? -11.734 0.167 4.742 1 47.28 156 GLU B C 1
ATOM 2526 O O . GLU B 1 156 ? -12.859 0.172 4.234 1 47.28 156 GLU B O 1
#

Secondary structure (DSSP, 8-state):
--EEEEEEEEEEEEEE-TTTEEEEEEEEE-SSS-EEEEEEEE-S-B-SEEEEEEEEEESSTTSPPEEEEEEEEEHHHHHH---TTSHHHHHHHHHHTTB---SSSSBPSEEEEEEEEEHHHHS---STTEEEEEEEEEEETTEEEEEEEEEEEEE-/--EEEEEEEEEEEEEE-TTTEEEEEEEEE-SSS-EEEEEEEE-S-B-SEEEEEEEEEESSTTSPPEEEEEEEEEHHHHHH---TTSHHHHHHHHHHTTB---SSSSBPSEEEEEEEEEHHHHS---S-SEEEEEEEEEEETTEEEEEEEEEEEEE-

InterPro domains:
  IPR010512 Protein of unknown function DUF1091 [PF06477] (55-129)
  IPR010512 Protein of unknown function DUF1091 [SM00697] (64-155)

Organism: Drosophila sechellia (NCBI:txid7238)

Foldseek 3Di:
DDPPPQDDDDDDDDDDPPQFWDPWDWDWDDDRFTFIKIKIFTNAWAAQDKDKDWDWDDDDPPDDTDTDDMDIDGPQCLLQPLPPDDLQSQLVCLFPVQKPFHSHPRTDTGMIITTGRGCVRNVSLPVDQDWDKDWDFDDDPNHTDDIDIDIDTSHD/DDPPPQDDDDDDDDDDDPQFWDPWDWDWDDDRFTFIKIKIFTNAWAAQDKDKDWDWDDDDPPDDTDTDDMDIDGPQCLLQPLPPDDLQSQLVCLFPVQKPFHSHPRTDTGMIITTGRGCVRNVSLPVDQDWDKDWDFDDDPNHTDDIDIDIDTSHD

pLDDT: mean 76.48, std 16.71, range [25.33, 96.38]

Radius of gyration: 23.16 Å; Cα contacts (8 Å, |Δi|>4): 797; chains: 2; bounding box: 38×70×44 Å